Protein AF-A3TJL6-F1 (afdb_monomer_lite)

pLDDT: mean 77.54, std 21.03, range [30.16, 98.81]

Foldseek 3Di:
DDDDDDDDPPPPPPPLCPQLVVLCVLCVVVLVVLVLLVCVVVVHDCPDDDDVQCVVDVPLSNLQNVLLVLLSNLVSNLSRPLVCVVCVVSNVVSLVSNLVSLLSNLVSLLVSLPPTDDDPLADPLLSVLSVVLSVLLNVLSVQLVVCVVVVNPLSNLLSSQLSSLSSSLVSQLVVLQVVQCVPVNSHSVSNSVSSSVSSVVSVVVSVVVSVVLVDDDDDDPDDDDDDDDDDDDDDDDQDFWKKKWKWAAADDPVVCVVLPNFDWDQDPVRIIITIDTDSDVSSVVSNVVSCVSVVTHTPDMDTDDPPPPPPPPPDDDDDPDDDDD

Sequence (325 aa):
MSTASVRRPEGRARSGWRAPLALVALALIPLLAGTARLVELAGGPGLIPSDTRFTASPWAVAMHIVSAAVYAVLGSMQFAVGFRLRHPGWHRRSGRVLVVAGLGVALSALWLTLFFPPQPDSGLLLFVLRIGFGSAMIACLGLGVAAIRHGDVARHRAWMTRAYAIALAAGTQAFTEGIGSALLGDSPLALDASRGAAWVINLAVAEWVIRRASVPELRSEGRGATGSGERAGRGGVGAATTYEFRVEGHLDAHWSAVLGGLALRHDGDGTSTLTGELADQSQLHGVLAGLRDVGAPLISVRELAGSSRRVEHRQHPAPQRGVRE

Radius of gyration: 29.43 Å; chains: 1; bounding box: 58×52×125 Å

Structure (mmCIF, N/CA/C/O backbone):
data_AF-A3TJL6-F1
#
_entry.id   AF-A3TJL6-F1
#
loop_
_atom_site.group_PDB
_atom_site.id
_atom_site.type_symbol
_atom_site.label_atom_id
_atom_site.label_alt_id
_atom_site.label_comp_id
_atom_site.label_asym_id
_atom_site.label_entity_id
_atom_site.label_seq_id
_atom_site.pdbx_PDB_ins_code
_atom_site.Cartn_x
_atom_site.Cartn_y
_atom_site.Cartn_z
_atom_site.occupancy
_atom_site.B_iso_or_equiv
_atom_site.auth_seq_id
_atom_site.auth_comp_id
_atom_site.auth_asym_id
_atom_site.auth_atom_id
_atom_site.pdbx_PDB_model_num
ATOM 1 N N . MET A 1 1 ? -34.395 38.940 29.511 1.00 37.88 1 MET A N 1
ATOM 2 C CA . MET A 1 1 ? -34.428 37.734 28.655 1.00 37.88 1 MET A CA 1
ATOM 3 C C . MET A 1 1 ? -33.395 37.917 27.555 1.00 37.88 1 MET A C 1
ATOM 5 O O . MET A 1 1 ? -33.610 38.740 26.681 1.00 37.88 1 MET A O 1
ATOM 9 N N . SER A 1 2 ? -32.246 37.246 27.659 1.00 37.19 2 SER A N 1
ATOM 10 C CA . SER A 1 2 ? -31.164 37.316 26.669 1.00 37.19 2 SER A CA 1
ATOM 11 C C . SER A 1 2 ? -30.950 35.911 26.117 1.00 37.19 2 SER A C 1
ATOM 13 O O . SER A 1 2 ? -30.472 35.027 26.825 1.00 37.19 2 SER A O 1
ATOM 15 N N . THR A 1 3 ? -31.403 35.673 24.890 1.00 38.09 3 THR A N 1
ATOM 16 C CA . THR A 1 3 ? -31.193 34.415 24.171 1.00 38.09 3 THR A CA 1
ATOM 17 C C . THR A 1 3 ? -29.767 34.399 23.636 1.00 38.09 3 THR A C 1
ATOM 19 O O . THR A 1 3 ? -29.462 35.053 22.638 1.00 38.09 3 THR A O 1
ATOM 22 N N . ALA A 1 4 ? -28.879 33.668 24.308 1.00 34.31 4 ALA A N 1
ATOM 23 C CA . ALA A 1 4 ? -27.540 33.400 23.807 1.00 34.31 4 ALA A CA 1
ATOM 24 C C . ALA A 1 4 ? -27.644 32.561 22.521 1.00 34.31 4 ALA A C 1
ATOM 26 O O . ALA A 1 4 ? -28.030 31.393 22.558 1.00 34.31 4 ALA A O 1
ATOM 27 N N . SER A 1 5 ? -27.327 33.159 21.368 1.00 35.34 5 SER A N 1
ATOM 28 C CA . SER A 1 5 ? -27.247 32.424 20.106 1.00 35.34 5 SER A CA 1
ATOM 29 C C . SER A 1 5 ? -25.998 31.540 20.135 1.00 35.34 5 SER A C 1
ATOM 31 O O . SER A 1 5 ? -24.871 32.034 20.032 1.00 35.34 5 SER A O 1
ATOM 33 N N . VAL A 1 6 ? -26.184 30.231 20.276 1.00 39.59 6 VAL A N 1
ATOM 34 C CA . VAL A 1 6 ? -25.104 29.255 20.120 1.00 39.59 6 VAL A CA 1
ATOM 35 C C . VAL A 1 6 ? -24.721 29.218 18.640 1.00 39.59 6 VAL A C 1
ATOM 37 O O . VAL A 1 6 ? -25.446 28.672 17.808 1.00 39.59 6 VAL A O 1
ATOM 40 N N . ARG A 1 7 ? -23.587 29.833 18.283 1.00 38.56 7 ARG A N 1
ATOM 41 C CA . ARG A 1 7 ? -23.001 29.680 16.945 1.00 38.56 7 ARG A CA 1
ATOM 42 C C . ARG A 1 7 ? -22.553 28.229 16.787 1.00 38.56 7 ARG A C 1
ATOM 44 O O . ARG A 1 7 ? -21.651 27.780 17.490 1.00 38.56 7 ARG A O 1
ATOM 51 N N . ARG A 1 8 ? -23.169 27.498 15.854 1.00 37.47 8 ARG A N 1
ATOM 52 C CA . ARG A 1 8 ? -22.690 26.175 15.437 1.00 37.47 8 ARG A CA 1
ATOM 53 C C . ARG A 1 8 ? -21.305 26.334 14.792 1.00 37.47 8 ARG A C 1
ATOM 55 O O . ARG A 1 8 ? -21.170 27.156 13.887 1.00 37.47 8 ARG A O 1
ATOM 62 N N . PRO A 1 9 ? -20.276 25.576 15.209 1.00 36.91 9 PRO A N 1
ATOM 63 C CA . PRO A 1 9 ? -18.980 25.616 14.550 1.00 36.91 9 PRO A CA 1
ATOM 64 C C . PRO A 1 9 ? -19.079 24.890 13.202 1.00 36.91 9 PRO A C 1
ATOM 66 O O . PRO A 1 9 ? -18.911 23.672 13.103 1.00 36.91 9 PRO A O 1
ATOM 69 N N . GLU A 1 10 ? -19.350 25.648 12.143 1.00 38.12 10 GLU A N 1
ATOM 70 C CA . GLU A 1 10 ? -19.210 25.214 10.753 1.00 38.12 10 GLU A CA 1
ATOM 71 C C . GLU A 1 10 ? -17.723 24.998 10.430 1.00 38.12 10 GLU A C 1
ATOM 73 O O . GLU A 1 10 ? -17.036 25.868 9.906 1.00 38.12 10 GLU A O 1
ATOM 78 N N . GLY A 1 11 ? -17.169 23.842 10.806 1.00 38.44 11 GLY A N 1
ATOM 79 C CA . GLY A 1 11 ? -15.743 23.600 10.559 1.00 38.44 11 GLY A CA 1
ATOM 80 C C . GLY A 1 11 ? -15.203 22.190 10.783 1.00 38.44 11 GLY A C 1
ATOM 81 O O . GLY A 1 11 ? -13.991 22.007 10.710 1.00 38.44 11 GLY A O 1
ATOM 82 N N . ARG A 1 12 ? -16.039 21.175 11.055 1.00 44.31 12 ARG A N 1
ATOM 83 C CA . ARG A 1 12 ? -15.549 19.877 11.580 1.00 44.31 12 ARG A CA 1
ATOM 84 C C . ARG A 1 12 ? -15.700 18.652 10.668 1.00 44.31 12 ARG A C 1
ATOM 86 O O . ARG A 1 12 ? -15.196 17.589 11.007 1.00 44.31 12 ARG A O 1
ATOM 93 N N . ALA A 1 13 ? -16.299 18.782 9.482 1.00 44.34 13 ALA A N 1
ATOM 94 C CA . ALA A 1 13 ? -16.514 17.644 8.571 1.00 44.34 13 ALA A CA 1
ATOM 95 C C . ALA A 1 13 ? -15.313 17.305 7.652 1.00 44.34 13 ALA A C 1
ATOM 97 O O . ALA A 1 13 ? -15.289 16.247 7.026 1.00 44.34 13 ALA A O 1
ATOM 98 N N . ARG A 1 14 ? -14.298 18.179 7.558 1.00 45.75 14 ARG A N 1
ATOM 99 C CA . ARG A 1 14 ? -13.210 18.081 6.557 1.00 45.75 14 ARG A CA 1
ATOM 100 C C . ARG A 1 14 ? -11.989 17.245 6.979 1.00 45.75 14 ARG A C 1
ATOM 102 O O . ARG A 1 14 ? -11.074 17.087 6.175 1.00 45.75 14 ARG A O 1
ATOM 109 N N . SER A 1 15 ? -11.921 16.716 8.205 1.00 55.94 15 SER A N 1
ATOM 110 C CA . SER A 1 15 ? -10.725 15.990 8.679 1.00 55.94 15 SER A CA 1
ATOM 111 C C . SER A 1 15 ? -10.665 14.524 8.226 1.00 55.94 15 SER A C 1
ATOM 113 O O . SER A 1 15 ? -9.574 14.012 7.993 1.00 55.94 15 SER A O 1
ATOM 115 N N . GLY A 1 16 ? -11.811 13.860 8.030 1.00 68.00 16 GLY A N 1
ATOM 116 C CA . GLY A 1 16 ? -11.866 12.421 7.726 1.00 68.00 16 GLY A CA 1
ATOM 117 C C . GLY A 1 16 ? -11.493 12.023 6.291 1.00 68.00 16 GLY A C 1
ATOM 118 O O . GLY A 1 16 ? -11.161 10.864 6.057 1.00 68.00 16 GLY A O 1
ATOM 119 N N . TRP A 1 17 ? -11.526 12.965 5.342 1.00 82.31 17 TRP A N 1
ATOM 120 C CA . TRP A 1 17 ? -11.299 12.704 3.909 1.00 82.31 17 TRP A CA 1
ATOM 121 C C . TRP A 1 17 ? -9.882 13.014 3.425 1.00 82.31 17 TRP A C 1
ATOM 123 O O . TRP A 1 17 ? -9.510 12.606 2.328 1.00 82.31 17 TRP A O 1
ATOM 133 N N . ARG A 1 18 ? -9.064 13.689 4.241 1.00 87.62 18 ARG A N 1
ATOM 134 C CA . ARG A 1 18 ? -7.708 14.100 3.842 1.00 87.62 18 ARG A CA 1
ATOM 135 C C . ARG A 1 18 ? -6.820 12.911 3.488 1.00 87.62 18 ARG A C 1
ATOM 137 O O . ARG A 1 18 ? -6.150 12.950 2.466 1.00 87.62 18 ARG A O 1
ATOM 144 N N . ALA A 1 19 ? -6.841 11.860 4.309 1.00 88.25 19 ALA A N 1
ATOM 145 C CA . ALA A 1 19 ? -6.035 10.668 4.064 1.00 88.25 19 ALA A CA 1
ATOM 146 C C . ALA A 1 19 ? -6.456 9.936 2.773 1.00 88.25 19 ALA A C 1
ATOM 148 O O . ALA A 1 19 ? -5.595 9.769 1.915 1.00 88.25 19 ALA A O 1
ATOM 149 N N . PRO A 1 20 ? -7.739 9.575 2.556 1.00 91.56 20 PRO A N 1
ATOM 150 C CA . PRO A 1 20 ? -8.163 8.982 1.290 1.00 91.56 20 PRO A CA 1
ATOM 151 C C . PRO A 1 20 ? -7.788 9.822 0.066 1.00 91.56 20 PRO A C 1
ATOM 153 O O . PRO A 1 20 ? -7.236 9.289 -0.890 1.00 91.56 20 PRO A O 1
ATOM 156 N N . LEU A 1 21 ? -8.027 11.138 0.114 1.00 93.00 21 LEU A N 1
ATOM 157 C CA . LEU A 1 21 ? -7.709 12.040 -0.995 1.00 93.00 21 LEU A CA 1
ATOM 158 C C . LEU A 1 21 ? -6.205 12.090 -1.285 1.00 93.00 21 LEU A C 1
ATOM 160 O O . LEU A 1 21 ? -5.815 12.001 -2.443 1.00 93.00 21 LEU A O 1
ATOM 164 N N . ALA A 1 22 ? -5.362 12.176 -0.254 1.00 93.44 22 ALA A N 1
ATOM 165 C CA . ALA A 1 22 ? -3.910 12.161 -0.421 1.00 93.44 22 ALA A CA 1
ATOM 166 C C . ALA A 1 22 ? -3.408 10.828 -1.000 1.00 93.44 22 ALA A C 1
ATOM 168 O O . ALA A 1 22 ? -2.537 10.820 -1.863 1.00 93.44 22 ALA A O 1
ATOM 169 N N . LEU A 1 23 ? -3.980 9.702 -0.563 1.00 95.06 23 LEU A N 1
ATOM 170 C CA . LEU A 1 23 ? -3.630 8.371 -1.064 1.00 95.06 23 LEU A CA 1
ATOM 171 C C . LEU A 1 23 ? -4.054 8.176 -2.528 1.00 95.06 23 LEU A C 1
ATOM 173 O O . LEU A 1 23 ? -3.300 7.601 -3.308 1.00 95.06 23 LEU A O 1
ATOM 177 N N . VAL A 1 24 ? -5.232 8.675 -2.915 1.00 94.69 24 VAL A N 1
ATOM 178 C CA . VAL A 1 24 ? -5.686 8.665 -4.315 1.00 94.69 24 VAL A CA 1
ATOM 179 C C . VAL A 1 24 ? -4.828 9.594 -5.171 1.00 94.69 24 VAL A C 1
ATOM 181 O O . VAL A 1 24 ? -4.437 9.209 -6.267 1.00 94.69 24 VAL A O 1
ATOM 184 N N . ALA A 1 25 ? -4.477 10.779 -4.665 1.00 95.44 25 ALA A N 1
ATOM 185 C CA . ALA A 1 25 ? -3.578 11.700 -5.357 1.00 95.44 25 ALA A CA 1
ATOM 186 C C . ALA A 1 25 ? -2.191 11.077 -5.588 1.00 95.44 25 ALA A C 1
ATOM 188 O O . ALA A 1 25 ? -1.667 11.157 -6.694 1.00 95.44 25 ALA A O 1
ATOM 189 N N . LEU A 1 26 ? -1.635 10.386 -4.585 1.00 94.94 26 LEU A N 1
ATOM 190 C CA . LEU A 1 26 ? -0.374 9.648 -4.713 1.00 94.94 26 LEU A CA 1
ATOM 191 C C . LEU A 1 26 ? -0.457 8.541 -5.778 1.00 94.94 26 LEU A C 1
ATOM 193 O O . LEU A 1 26 ? 0.514 8.287 -6.483 1.00 94.94 26 LEU A O 1
ATOM 197 N N . ALA A 1 27 ? -1.618 7.899 -5.923 1.00 94.94 27 ALA A N 1
ATOM 198 C CA . ALA A 1 27 ? -1.853 6.864 -6.927 1.00 94.94 27 ALA A CA 1
ATOM 199 C C . ALA A 1 27 ? -2.220 7.415 -8.317 1.00 94.94 27 ALA A C 1
ATOM 201 O O . ALA A 1 27 ? -2.338 6.636 -9.258 1.00 94.94 27 ALA A O 1
ATOM 202 N N . LEU A 1 28 ? -2.405 8.728 -8.488 1.00 95.50 28 LEU A N 1
ATOM 203 C CA . LEU A 1 28 ? -2.963 9.284 -9.722 1.00 95.50 28 LEU A CA 1
ATOM 204 C C . LEU A 1 28 ? -2.087 8.993 -10.948 1.00 95.50 28 LEU A C 1
ATOM 206 O O . LEU A 1 28 ? -2.595 8.520 -11.959 1.00 95.50 28 LEU A O 1
ATOM 210 N N . ILE A 1 29 ? -0.775 9.221 -10.845 1.00 93.56 29 ILE A N 1
ATOM 211 C CA . ILE A 1 29 ? 0.175 8.985 -11.943 1.00 93.56 29 ILE A CA 1
ATOM 212 C C . ILE A 1 29 ? 0.138 7.518 -12.416 1.00 93.56 29 ILE A C 1
ATOM 214 O O . ILE A 1 29 ? -0.133 7.295 -13.599 1.00 93.56 29 ILE A O 1
ATOM 218 N N . PRO A 1 30 ? 0.340 6.501 -11.550 1.00 94.50 30 PRO A N 1
ATOM 219 C CA . PRO A 1 30 ? 0.281 5.109 -11.995 1.00 94.50 30 PRO A CA 1
ATOM 220 C C . PRO A 1 30 ? -1.120 4.669 -12.440 1.00 94.50 30 PRO A C 1
ATOM 222 O O . PRO A 1 30 ? -1.222 3.824 -13.326 1.00 94.50 30 PRO A O 1
ATOM 225 N N . LEU A 1 31 ? -2.202 5.240 -11.893 1.00 95.06 31 LEU A N 1
ATOM 226 C CA . LEU A 1 31 ? -3.564 4.961 -12.366 1.00 95.06 31 LEU A CA 1
ATOM 227 C C . LEU A 1 31 ? -3.774 5.448 -13.803 1.00 95.06 31 LEU A C 1
ATOM 229 O O . LEU A 1 31 ? -4.326 4.715 -14.625 1.00 95.06 31 LEU A O 1
ATOM 233 N N . LEU A 1 32 ? -3.312 6.659 -14.122 1.00 94.38 32 LEU A N 1
ATOM 234 C CA . LEU A 1 32 ? -3.391 7.212 -15.474 1.00 94.38 32 LEU A CA 1
ATOM 235 C C . LEU A 1 32 ? -2.519 6.412 -16.448 1.00 94.38 32 LEU A C 1
ATOM 237 O O . LEU A 1 32 ? -3.004 6.004 -17.502 1.00 94.38 32 LEU A O 1
ATOM 241 N N . ALA A 1 33 ? -1.274 6.110 -16.066 1.00 91.00 33 ALA A N 1
ATOM 242 C CA . ALA A 1 33 ? -0.364 5.303 -16.879 1.00 91.00 33 ALA A CA 1
ATOM 243 C C . ALA A 1 33 ? -0.911 3.886 -17.134 1.00 91.00 33 ALA A C 1
ATOM 245 O O . ALA A 1 33 ? -0.881 3.395 -18.262 1.00 91.00 33 ALA A O 1
ATOM 246 N N . GLY A 1 34 ? -1.466 3.239 -16.104 1.00 91.44 34 GLY A N 1
ATOM 247 C CA . GLY A 1 34 ? -2.116 1.936 -16.231 1.00 91.44 34 GLY A CA 1
ATOM 248 C C . GLY A 1 34 ? -3.355 1.987 -17.127 1.00 91.44 34 GLY A C 1
ATOM 249 O O . GLY A 1 34 ? -3.534 1.119 -17.976 1.00 91.44 34 GLY A O 1
ATOM 250 N N . THR A 1 35 ? -4.182 3.026 -16.999 1.00 91.88 35 THR A N 1
ATOM 251 C CA . THR A 1 35 ? -5.370 3.208 -17.850 1.00 91.88 35 THR A CA 1
ATOM 252 C C . THR A 1 35 ? -4.984 3.368 -19.318 1.00 91.88 35 THR A C 1
ATOM 254 O O . THR A 1 35 ? -5.541 2.681 -20.170 1.00 91.88 35 THR A O 1
ATOM 257 N N . ALA A 1 36 ? -3.991 4.209 -19.618 1.00 91.00 36 ALA A N 1
ATOM 258 C CA . ALA A 1 36 ? -3.471 4.363 -20.975 1.00 91.00 36 ALA A CA 1
ATOM 259 C C . ALA A 1 36 ? -2.945 3.030 -21.537 1.00 91.00 36 ALA A C 1
ATOM 261 O O . ALA A 1 36 ? -3.264 2.670 -22.668 1.00 91.00 36 ALA A O 1
ATOM 262 N N . ARG A 1 37 ? -2.240 2.233 -20.719 1.00 89.00 37 ARG A N 1
ATOM 263 C CA . ARG A 1 37 ? -1.770 0.904 -21.136 1.00 89.00 37 ARG A CA 1
ATOM 264 C C . ARG A 1 37 ? -2.914 -0.079 -21.406 1.00 89.00 37 ARG A C 1
ATOM 266 O O . ARG A 1 37 ? -2.817 -0.871 -22.336 1.00 89.00 37 ARG A O 1
ATOM 273 N N . LEU A 1 38 ? -4.002 -0.042 -20.635 1.00 89.75 38 LEU A N 1
ATOM 274 C CA . LEU A 1 38 ? -5.186 -0.870 -20.905 1.00 89.75 38 LEU A CA 1
ATOM 275 C C . LEU A 1 38 ? -5.865 -0.492 -22.228 1.00 89.75 38 LEU A C 1
ATOM 277 O O . LEU A 1 38 ? -6.297 -1.384 -22.953 1.00 89.75 38 LEU A O 1
ATOM 281 N N . VAL A 1 39 ? -5.935 0.803 -22.554 1.00 89.06 39 VAL A N 1
ATOM 282 C CA . VAL A 1 39 ? -6.484 1.287 -23.833 1.00 89.06 39 VAL A CA 1
ATOM 283 C C . VAL A 1 39 ? -5.662 0.763 -25.011 1.00 89.06 39 VAL A C 1
ATOM 285 O O . VAL A 1 39 ? -6.235 0.273 -25.981 1.00 89.06 39 VAL A O 1
ATOM 288 N N . GLU A 1 40 ? -4.334 0.791 -24.912 1.00 87.38 40 GLU A N 1
ATOM 289 C CA . GLU A 1 40 ? -3.445 0.223 -25.933 1.00 87.38 40 GLU A CA 1
ATOM 290 C C . GLU A 1 40 ? -3.633 -1.286 -26.105 1.00 87.38 40 GLU A C 1
ATOM 292 O O . GLU A 1 40 ? -3.763 -1.769 -27.227 1.00 87.38 40 GLU A O 1
ATOM 297 N N . LEU A 1 41 ? -3.700 -2.039 -25.000 1.00 84.81 41 LEU A N 1
ATOM 298 C CA . LEU A 1 41 ? -3.931 -3.488 -25.043 1.00 84.81 41 LEU A CA 1
ATOM 299 C C . LEU A 1 41 ? -5.303 -3.850 -25.635 1.00 84.81 41 LEU A C 1
ATOM 301 O O . LEU A 1 41 ? -5.468 -4.951 -26.154 1.00 84.81 41 LEU A O 1
ATOM 305 N N . ALA A 1 42 ? -6.270 -2.930 -25.586 1.00 86.25 42 ALA A N 1
ATOM 306 C CA . ALA A 1 42 ? -7.582 -3.070 -26.212 1.00 86.25 42 ALA A CA 1
ATOM 307 C C . ALA A 1 42 ? -7.607 -2.666 -27.704 1.00 86.25 42 ALA A C 1
ATOM 309 O O . ALA A 1 42 ? -8.678 -2.657 -28.308 1.00 86.25 42 ALA A O 1
ATOM 310 N N . GLY A 1 43 ? -6.456 -2.333 -28.305 1.00 83.56 43 GLY A N 1
ATOM 311 C CA . GLY A 1 43 ? -6.346 -1.914 -29.709 1.00 83.56 43 GLY A CA 1
ATOM 312 C C . GLY A 1 43 ? -6.506 -0.407 -29.939 1.00 83.56 43 GLY A C 1
ATOM 313 O O . GLY A 1 43 ? -6.710 0.021 -31.073 1.00 83.56 43 GLY A O 1
ATOM 314 N N . GLY A 1 44 ? -6.443 0.400 -28.877 1.00 82.56 44 GLY A N 1
ATOM 315 C CA . GLY A 1 44 ? -6.425 1.859 -28.958 1.00 82.56 44 GLY A CA 1
ATOM 316 C C . GLY A 1 44 ? -5.085 2.435 -29.448 1.00 82.56 44 GLY A C 1
ATOM 317 O O . GLY A 1 44 ? -4.145 1.691 -29.734 1.00 82.56 44 GLY A O 1
ATOM 318 N N . PRO A 1 45 ? -4.972 3.773 -29.550 1.00 80.00 45 PRO A N 1
ATOM 319 C CA . PRO A 1 45 ? -3.748 4.430 -30.009 1.00 80.00 45 PRO A CA 1
ATOM 320 C C . PRO A 1 45 ? -2.576 4.183 -29.047 1.00 80.00 45 PRO A C 1
ATOM 322 O O . PRO A 1 45 ? -2.782 4.093 -27.840 1.00 80.00 45 PRO A O 1
ATOM 325 N N . GLY A 1 46 ? -1.346 4.128 -29.573 1.00 77.75 46 GLY A N 1
ATOM 326 C CA . GLY A 1 46 ? -0.114 4.068 -28.775 1.00 77.75 46 GLY A CA 1
ATOM 327 C C . GLY A 1 46 ? 0.141 5.389 -28.048 1.00 77.75 46 GLY A C 1
ATOM 328 O O . GLY A 1 46 ? 0.771 6.285 -28.603 1.00 77.75 46 GLY A O 1
ATOM 329 N N . LEU A 1 47 ? -0.386 5.520 -26.831 1.00 73.56 47 LEU A N 1
ATOM 330 C CA . LEU A 1 47 ? -0.275 6.711 -25.982 1.00 73.56 47 LEU A CA 1
ATOM 331 C C . LEU A 1 47 ? 1.060 6.759 -25.217 1.00 73.56 47 LEU A C 1
ATOM 333 O O . LEU A 1 47 ? 1.480 7.822 -24.765 1.00 73.56 47 LEU A O 1
ATOM 337 N N . ILE A 1 48 ? 1.717 5.611 -25.057 1.00 70.69 48 ILE A N 1
ATOM 338 C CA . ILE A 1 48 ? 2.971 5.389 -24.340 1.00 70.69 48 ILE A CA 1
ATOM 339 C C . ILE A 1 48 ? 3.900 4.580 -25.262 1.00 70.69 48 ILE A C 1
ATOM 341 O O . ILE A 1 48 ? 3.413 3.719 -26.001 1.00 70.69 48 ILE A O 1
ATOM 345 N N . PRO A 1 49 ? 5.235 4.788 -25.220 1.00 68.38 49 PRO A N 1
ATOM 346 C CA . PRO A 1 49 ? 6.175 3.979 -25.989 1.00 68.38 49 PRO A CA 1
ATOM 347 C C . PRO A 1 49 ? 5.872 2.476 -25.893 1.00 68.38 49 PRO A C 1
ATOM 349 O O . PRO A 1 49 ? 5.652 1.917 -24.804 1.00 68.38 49 PRO A O 1
ATOM 352 N N . SER A 1 50 ? 5.796 1.842 -27.063 1.00 58.03 50 SER A N 1
ATOM 353 C CA . SER A 1 50 ? 5.494 0.423 -27.208 1.00 58.03 50 SER A CA 1
ATOM 354 C C . SER A 1 50 ? 6.676 -0.399 -26.716 1.00 58.03 50 SER A C 1
ATOM 356 O O . SER A 1 50 ? 7.784 -0.275 -27.233 1.00 58.03 50 SER A O 1
ATOM 358 N N . ASP A 1 51 ? 6.424 -1.257 -25.735 1.00 63.94 51 ASP A N 1
ATOM 359 C CA . ASP A 1 51 ? 7.411 -2.181 -25.198 1.00 63.94 51 ASP A CA 1
ATOM 360 C C . ASP A 1 51 ? 6.900 -3.602 -25.437 1.00 63.94 51 ASP A C 1
ATOM 362 O O . ASP A 1 51 ? 5.796 -3.964 -25.016 1.00 63.94 51 ASP A O 1
ATOM 366 N N . THR A 1 52 ? 7.692 -4.390 -26.162 1.00 59.06 52 THR A N 1
ATOM 367 C CA . THR A 1 52 ? 7.342 -5.747 -26.614 1.00 59.06 52 THR A CA 1
ATOM 368 C C . THR A 1 52 ? 7.006 -6.693 -25.460 1.00 59.06 52 THR A C 1
ATOM 370 O O . THR A 1 52 ? 6.283 -7.671 -25.651 1.00 59.06 52 THR A O 1
ATOM 373 N N . ARG A 1 53 ? 7.429 -6.373 -24.227 1.00 61.47 53 ARG A N 1
ATOM 374 C CA . ARG A 1 53 ? 7.033 -7.123 -23.028 1.00 61.47 53 ARG A CA 1
ATOM 375 C C . ARG A 1 53 ? 5.522 -7.125 -22.797 1.00 61.47 53 ARG A C 1
ATOM 377 O O . ARG A 1 53 ? 4.998 -8.083 -22.246 1.00 61.47 53 ARG A O 1
ATOM 384 N N . PHE A 1 54 ? 4.809 -6.066 -23.181 1.00 60.50 54 PHE A N 1
ATOM 385 C CA . PHE A 1 54 ? 3.390 -5.917 -22.850 1.00 60.50 54 PHE A CA 1
ATOM 386 C C . PHE A 1 54 ? 2.472 -6.645 -23.833 1.00 60.50 54 PHE A C 1
ATOM 388 O O . PHE A 1 54 ? 1.358 -7.016 -23.468 1.00 60.50 54 PHE A O 1
ATOM 395 N N . THR A 1 55 ? 2.944 -6.900 -25.051 1.00 61.81 55 THR A N 1
ATOM 396 C CA . THR A 1 55 ? 2.191 -7.620 -26.084 1.00 61.81 55 THR A CA 1
ATOM 397 C C . THR A 1 55 ? 2.347 -9.139 -25.980 1.00 61.81 55 THR A C 1
ATOM 399 O O . THR A 1 55 ? 1.471 -9.863 -26.444 1.00 61.81 55 THR A O 1
ATOM 402 N N . ALA A 1 56 ? 3.405 -9.636 -25.323 1.00 63.97 56 ALA A N 1
ATOM 403 C CA . ALA A 1 56 ? 3.667 -11.071 -25.159 1.00 63.97 56 ALA A CA 1
ATOM 404 C C . ALA A 1 56 ? 2.673 -11.785 -24.220 1.00 63.97 56 ALA A C 1
ATOM 406 O O . ALA A 1 56 ? 2.343 -12.949 -24.430 1.00 63.97 56 ALA A O 1
ATOM 407 N N . SER A 1 57 ? 2.177 -11.102 -23.183 1.00 68.19 57 SER A N 1
ATOM 408 C CA . SER A 1 57 ? 1.098 -11.612 -22.326 1.00 68.19 57 SER A CA 1
ATOM 409 C C . SER A 1 57 ? 0.315 -10.446 -21.697 1.00 68.19 57 SER A C 1
ATOM 411 O O . SER A 1 57 ? 0.598 -10.016 -20.572 1.00 68.19 57 SER A O 1
ATOM 413 N N . PRO A 1 58 ? -0.695 -9.926 -22.425 1.00 80.00 58 PRO A N 1
ATOM 414 C CA . PRO A 1 58 ? -1.538 -8.809 -21.988 1.00 80.00 58 PRO A CA 1
ATOM 415 C C . PRO A 1 58 ? -2.236 -9.065 -20.650 1.00 80.00 58 PRO A C 1
ATOM 417 O O . PRO A 1 58 ? -2.490 -8.139 -19.881 1.00 80.00 58 PRO A O 1
ATOM 420 N N . TRP A 1 59 ? -2.528 -10.332 -20.349 1.00 83.38 59 TRP A N 1
ATOM 421 C CA . TRP A 1 59 ? -3.325 -10.729 -19.193 1.00 83.38 59 TRP A CA 1
ATOM 422 C C . TRP A 1 59 ? -2.631 -10.464 -17.858 1.00 83.38 59 TRP A C 1
ATOM 424 O O . TRP A 1 59 ? -3.283 -9.984 -16.933 1.00 83.38 59 TRP A O 1
ATOM 434 N N . ALA A 1 60 ? -1.320 -10.712 -17.749 1.00 86.81 60 ALA A N 1
ATOM 435 C CA . ALA A 1 60 ? -0.583 -10.453 -16.508 1.00 86.81 60 ALA A CA 1
ATOM 436 C C . ALA A 1 60 ? -0.577 -8.952 -16.171 1.00 86.81 60 ALA A C 1
ATOM 438 O O . ALA A 1 60 ? -0.817 -8.553 -15.030 1.00 86.81 60 ALA A O 1
ATOM 439 N N . VAL A 1 61 ? -0.375 -8.124 -17.195 1.00 89.12 61 VAL A N 1
ATOM 440 C CA . VAL A 1 61 ? -0.345 -6.661 -17.104 1.00 89.12 61 VAL A CA 1
ATOM 441 C C . VAL A 1 61 ? -1.735 -6.117 -16.786 1.00 89.12 61 VAL A C 1
ATOM 443 O O . VAL A 1 61 ? -1.891 -5.334 -15.851 1.00 89.12 61 VAL A O 1
ATOM 446 N N . ALA A 1 62 ? -2.762 -6.568 -17.509 1.00 91.94 62 ALA A N 1
ATOM 447 C CA . ALA A 1 62 ? -4.137 -6.140 -17.292 1.00 91.94 62 ALA A CA 1
ATOM 448 C C . ALA A 1 62 ? -4.638 -6.525 -15.893 1.00 91.94 62 ALA A C 1
ATOM 450 O O . ALA A 1 62 ? -5.196 -5.687 -15.183 1.00 91.94 62 ALA A O 1
ATOM 451 N N . MET A 1 63 ? -4.374 -7.763 -15.457 1.00 94.31 63 MET A N 1
ATOM 452 C CA . MET A 1 63 ? -4.721 -8.226 -14.113 1.00 94.31 63 MET A CA 1
ATOM 453 C C . MET A 1 63 ? -4.026 -7.388 -13.038 1.00 94.31 63 MET A C 1
ATOM 455 O O . MET A 1 63 ? -4.673 -7.020 -12.055 1.00 94.31 63 MET A O 1
ATOM 459 N N . HIS A 1 64 ? -2.749 -7.045 -13.236 1.00 95.38 64 HIS A N 1
ATOM 460 C CA . HIS A 1 64 ? -2.017 -6.172 -12.325 1.00 95.38 64 HIS A CA 1
ATOM 461 C C . HIS A 1 64 ? -2.654 -4.785 -12.234 1.00 95.38 64 HIS A C 1
ATOM 463 O O . HIS A 1 64 ? -2.980 -4.338 -11.136 1.00 95.38 64 HIS A O 1
ATOM 469 N N . ILE A 1 65 ? -2.891 -4.130 -13.376 1.00 95.25 65 ILE A N 1
ATOM 470 C CA . ILE A 1 65 ? -3.438 -2.769 -13.433 1.00 95.25 65 ILE A CA 1
ATOM 471 C C . ILE A 1 65 ? -4.832 -2.711 -12.802 1.00 95.25 65 ILE A C 1
ATOM 473 O O . ILE A 1 65 ? -5.077 -1.869 -11.940 1.00 95.25 65 ILE A O 1
ATOM 477 N N . VAL A 1 66 ? -5.739 -3.613 -13.188 1.00 97.00 66 VAL A N 1
ATOM 478 C CA . VAL A 1 66 ? -7.116 -3.625 -12.669 1.00 97.00 66 VAL A CA 1
ATOM 479 C C . VAL A 1 66 ? -7.122 -3.898 -11.165 1.00 97.00 66 VAL A C 1
ATOM 481 O O . VAL A 1 66 ? -7.777 -3.178 -10.407 1.00 97.00 66 VAL A O 1
ATOM 484 N N . SER A 1 67 ? -6.351 -4.889 -10.710 1.00 98.12 67 SER A N 1
ATOM 485 C CA . SER A 1 67 ? -6.252 -5.210 -9.283 1.00 98.12 67 SER A CA 1
ATOM 486 C C . SER A 1 67 ? -5.651 -4.050 -8.487 1.00 98.12 67 SER A C 1
ATOM 488 O O . SER A 1 67 ? -6.166 -3.715 -7.421 1.00 98.12 67 SER A O 1
ATOM 490 N N . ALA A 1 68 ? -4.607 -3.399 -9.011 1.00 97.75 68 ALA A N 1
ATOM 491 C CA . ALA A 1 68 ? -3.946 -2.263 -8.371 1.00 97.75 68 ALA A CA 1
ATOM 492 C C . ALA A 1 68 ? -4.868 -1.048 -8.288 1.00 97.75 68 ALA A C 1
ATOM 494 O O . ALA A 1 68 ? -4.934 -0.407 -7.239 1.00 97.75 68 ALA A O 1
ATOM 495 N N . ALA A 1 69 ? -5.635 -0.775 -9.346 1.00 97.56 69 ALA A N 1
ATOM 496 C CA . ALA A 1 69 ? -6.588 0.322 -9.368 1.00 97.56 69 ALA A CA 1
ATOM 497 C C . ALA A 1 69 ? -7.701 0.134 -8.333 1.00 97.56 69 ALA A C 1
ATOM 499 O O . ALA A 1 69 ? -7.955 1.027 -7.519 1.00 97.56 69 ALA A O 1
ATOM 500 N N . VAL A 1 70 ? -8.311 -1.056 -8.301 1.00 97.88 70 VAL A N 1
ATOM 501 C CA . VAL A 1 70 ? -9.315 -1.404 -7.289 1.00 97.88 70 VAL A CA 1
ATOM 502 C C . VAL A 1 70 ? -8.714 -1.303 -5.890 1.00 97.88 70 VAL A C 1
ATOM 504 O O . VAL A 1 70 ? -9.314 -0.686 -5.009 1.00 97.88 70 VAL A O 1
ATOM 507 N N . TYR A 1 71 ? -7.524 -1.870 -5.680 1.00 98.25 71 TYR A N 1
ATOM 508 C CA . TYR A 1 71 ? -6.881 -1.895 -4.373 1.00 98.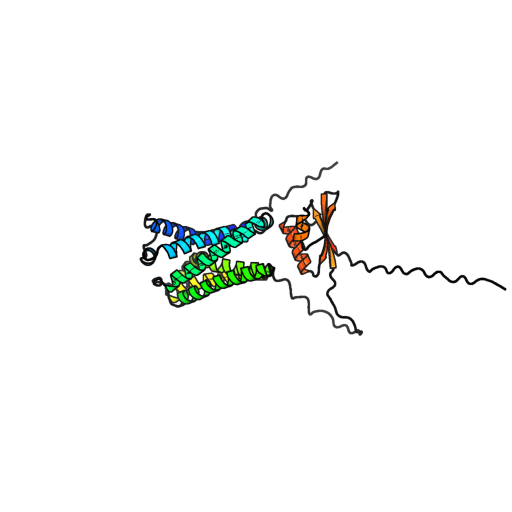25 71 TYR A CA 1
ATOM 509 C C . TYR A 1 71 ? -6.542 -0.490 -3.860 1.00 98.25 71 TYR A C 1
ATOM 511 O O . TYR A 1 71 ? -6.878 -0.169 -2.722 1.00 98.25 71 TYR A O 1
ATOM 519 N N . ALA A 1 72 ? -5.956 0.370 -4.696 1.00 97.31 72 ALA A N 1
ATOM 520 C CA . ALA A 1 72 ? -5.606 1.742 -4.334 1.00 97.31 72 ALA A CA 1
ATOM 521 C C . ALA A 1 72 ? -6.851 2.603 -4.060 1.00 97.31 72 ALA A C 1
ATOM 523 O O . ALA A 1 72 ? -6.952 3.256 -3.021 1.00 97.31 72 ALA A O 1
ATOM 524 N N . VAL A 1 73 ? -7.852 2.582 -4.944 1.00 95.81 73 VAL A N 1
ATOM 525 C CA . VAL A 1 73 ? -9.022 3.461 -4.793 1.00 95.81 73 VAL A CA 1
ATOM 526 C C . VAL A 1 73 ? -9.905 3.000 -3.634 1.00 95.81 73 VAL A C 1
ATOM 528 O O . VAL A 1 73 ? -10.189 3.784 -2.725 1.00 95.81 73 VAL A O 1
ATOM 531 N N . LEU A 1 74 ? -10.290 1.720 -3.597 1.00 95.38 74 LEU A N 1
ATOM 532 C CA . LEU A 1 74 ? -11.160 1.189 -2.542 1.00 95.38 74 LEU A CA 1
ATOM 533 C C . LEU A 1 74 ? -10.438 1.105 -1.185 1.00 95.38 74 LEU A C 1
ATOM 535 O O . LEU A 1 74 ? -11.067 1.234 -0.128 1.00 95.38 74 LEU A O 1
ATOM 539 N N . GLY A 1 75 ? -9.118 0.905 -1.205 1.00 94.69 75 GLY A N 1
ATOM 540 C CA . GLY A 1 75 ? -8.280 0.806 -0.015 1.00 94.69 75 GLY A CA 1
ATOM 541 C C . GLY A 1 75 ? -8.088 2.149 0.676 1.00 94.69 75 GLY A C 1
ATOM 542 O O . GLY A 1 75 ? -8.158 2.210 1.903 1.00 94.69 75 GLY A O 1
ATOM 543 N N . SER A 1 76 ? -7.970 3.243 -0.081 1.00 94.38 76 SER A N 1
ATOM 544 C CA . SER A 1 76 ? -7.853 4.595 0.482 1.00 94.38 76 SER A CA 1
ATOM 545 C C . SER A 1 76 ? -9.024 4.946 1.416 1.00 94.38 76 SER A C 1
ATOM 547 O O . SER A 1 76 ? -8.836 5.518 2.492 1.00 94.38 76 SER A O 1
ATOM 549 N N . MET A 1 77 ? -10.229 4.491 1.071 1.00 91.94 77 MET A N 1
ATOM 550 C CA . MET A 1 77 ? -11.452 4.676 1.854 1.00 91.94 77 MET A CA 1
ATOM 551 C C . MET A 1 77 ? -11.458 3.886 3.172 1.00 91.94 77 MET A C 1
ATOM 553 O O . MET A 1 77 ? -12.189 4.244 4.096 1.00 91.94 77 MET A O 1
ATOM 557 N N . GLN A 1 78 ? -10.609 2.860 3.328 1.00 90.00 78 GLN A N 1
ATOM 558 C CA . GLN A 1 78 ? -10.449 2.155 4.609 1.00 90.00 78 GLN A CA 1
ATOM 559 C C . GLN A 1 78 ? -9.815 3.041 5.686 1.00 90.00 78 GLN A C 1
ATOM 561 O O . GLN A 1 78 ? -10.008 2.776 6.874 1.00 90.00 78 GLN A O 1
ATOM 566 N N . PHE A 1 79 ? -9.106 4.103 5.291 1.00 87.25 79 PHE A N 1
ATOM 567 C CA . PHE A 1 79 ? -8.469 5.063 6.196 1.00 87.25 79 PHE A CA 1
ATOM 568 C C . PHE A 1 79 ? -9.389 6.230 6.588 1.00 87.25 79 PHE A C 1
ATOM 570 O O . PHE A 1 79 ? -9.060 6.990 7.498 1.00 87.25 79 PHE A O 1
ATOM 577 N N . ALA A 1 80 ? -10.577 6.342 5.985 1.00 83.94 80 ALA A N 1
ATOM 578 C CA . ALA A 1 80 ? -11.592 7.318 6.371 1.00 83.94 80 ALA A CA 1
ATOM 579 C C . ALA A 1 80 ? -12.304 6.885 7.666 1.00 83.94 80 ALA A C 1
ATOM 581 O O . ALA A 1 80 ? -13.347 6.229 7.629 1.00 83.94 80 ALA A O 1
ATOM 582 N N . VAL A 1 81 ? -11.751 7.255 8.828 1.00 72.31 81 VAL A N 1
ATOM 583 C CA . VAL A 1 81 ? -12.258 6.842 10.156 1.00 72.31 81 VAL A CA 1
ATOM 584 C C . VAL A 1 81 ? -13.765 7.090 10.301 1.00 72.31 81 VAL A C 1
ATOM 586 O O . VAL A 1 81 ? -14.507 6.160 10.608 1.00 72.31 81 VAL A O 1
ATOM 589 N N . GLY A 1 82 ? -14.238 8.300 9.988 1.00 67.88 82 GLY A N 1
ATOM 590 C CA . GLY A 1 82 ? -15.659 8.649 10.103 1.00 67.88 82 GLY A CA 1
ATOM 591 C C . GLY A 1 82 ? -16.579 7.883 9.144 1.00 67.88 82 GLY A C 1
ATOM 592 O O . GLY A 1 82 ? -17.733 7.636 9.476 1.00 67.88 82 GLY A O 1
ATOM 593 N N . PHE A 1 83 ? -16.093 7.474 7.969 1.00 72.00 83 PHE A N 1
ATOM 594 C CA . PHE A 1 83 ? -16.877 6.667 7.026 1.00 72.00 83 PHE A CA 1
ATOM 595 C C . PHE A 1 83 ? -16.949 5.204 7.476 1.00 72.00 83 PHE A C 1
ATOM 597 O O . PHE A 1 83 ? -18.022 4.602 7.492 1.00 72.00 83 PHE A O 1
ATOM 604 N N . ARG A 1 84 ? -15.819 4.654 7.934 1.00 76.12 84 ARG A N 1
ATOM 605 C CA . ARG A 1 84 ? -15.723 3.284 8.449 1.00 76.12 84 ARG A CA 1
ATOM 606 C C . ARG A 1 84 ? -16.605 3.054 9.679 1.00 76.12 84 ARG A C 1
ATOM 608 O O . ARG A 1 84 ? -17.197 1.985 9.793 1.00 76.12 84 ARG A O 1
ATOM 615 N N . LEU A 1 85 ? -16.695 4.039 10.576 1.00 68.81 85 LEU A N 1
ATOM 616 C CA . LEU A 1 85 ? -17.552 3.965 11.765 1.00 68.81 85 LEU A CA 1
ATOM 617 C C . LEU A 1 85 ? -19.044 4.016 11.406 1.00 68.81 85 LEU A C 1
ATOM 619 O O . LEU A 1 85 ? -19.829 3.269 11.976 1.00 68.81 85 LEU A O 1
ATOM 623 N N . ARG A 1 86 ? -19.427 4.835 10.417 1.00 76.00 86 ARG A N 1
ATOM 624 C CA . ARG A 1 86 ? -20.822 4.951 9.957 1.00 76.00 86 ARG A CA 1
ATOM 625 C C . ARG A 1 86 ? -21.296 3.758 9.129 1.00 76.00 86 ARG A C 1
ATOM 627 O O . ARG A 1 86 ? -22.483 3.448 9.134 1.00 76.00 86 ARG A O 1
ATOM 634 N N . HIS A 1 87 ? -20.388 3.068 8.436 1.00 78.88 87 HIS A N 1
ATOM 635 C CA . HIS A 1 87 ? -20.736 1.934 7.574 1.00 78.88 87 HIS A CA 1
ATOM 636 C C . HIS A 1 87 ? -19.877 0.679 7.839 1.00 78.88 87 HIS A C 1
ATOM 638 O O . HIS A 1 87 ? -19.100 0.256 6.973 1.00 78.88 87 HIS A O 1
ATOM 644 N N . PRO A 1 88 ? -20.057 -0.012 8.985 1.00 79.81 88 PRO A N 1
ATOM 645 C CA . PRO A 1 88 ? -19.277 -1.209 9.323 1.00 79.81 88 PRO A CA 1
ATOM 646 C C . PRO A 1 88 ? -19.476 -2.371 8.338 1.00 79.81 88 PRO A C 1
ATOM 648 O O . PRO A 1 88 ? -18.548 -3.124 8.040 1.00 79.81 88 PRO A O 1
ATOM 651 N N . GLY A 1 89 ? -20.693 -2.527 7.804 1.00 85.44 89 GLY A N 1
ATOM 652 C CA . GLY A 1 89 ? -20.998 -3.544 6.794 1.00 85.44 89 GLY A CA 1
ATOM 653 C C . GLY A 1 89 ? -20.242 -3.313 5.485 1.00 85.44 89 GLY A C 1
ATOM 654 O O . GLY A 1 89 ? -19.713 -4.266 4.913 1.00 85.44 89 GLY A O 1
ATOM 655 N N . TRP A 1 90 ? -20.140 -2.051 5.055 1.00 90.88 90 TRP A N 1
ATOM 656 C CA . TRP A 1 90 ? -19.356 -1.667 3.884 1.00 90.88 90 TRP A CA 1
ATOM 657 C C . TRP A 1 90 ? -17.879 -1.985 4.110 1.00 90.88 90 TRP A C 1
ATOM 659 O O . TRP A 1 90 ? -17.321 -2.731 3.317 1.00 90.88 90 TRP A O 1
ATOM 669 N N . HIS A 1 91 ? -17.306 -1.561 5.246 1.00 90.00 91 HIS A N 1
ATOM 670 C CA . HIS A 1 91 ? -15.907 -1.826 5.610 1.00 90.00 91 HIS A CA 1
ATOM 671 C C . HIS A 1 91 ? -15.546 -3.315 5.526 1.00 90.00 91 HIS A C 1
ATOM 673 O O . HIS A 1 91 ? -14.526 -3.686 4.946 1.00 90.00 91 HIS A O 1
ATOM 679 N N . ARG A 1 92 ? -16.409 -4.193 6.054 1.00 91.19 92 ARG A N 1
ATOM 680 C CA . ARG A 1 92 ? -16.183 -5.646 6.016 1.00 91.19 92 ARG A CA 1
ATOM 681 C C . ARG A 1 92 ? -16.245 -6.217 4.600 1.00 91.19 92 ARG A C 1
ATOM 683 O O . ARG A 1 92 ? -15.404 -7.039 4.243 1.00 91.19 92 ARG A O 1
ATOM 690 N N . ARG A 1 93 ? -17.228 -5.806 3.789 1.00 94.81 93 ARG A N 1
ATOM 691 C CA . ARG A 1 93 ? -17.355 -6.275 2.396 1.00 94.81 93 ARG A CA 1
ATOM 692 C C . ARG A 1 93 ? -16.209 -5.750 1.535 1.00 94.81 93 ARG A C 1
ATOM 694 O O . ARG A 1 93 ? -15.553 -6.544 0.868 1.00 94.81 93 ARG A O 1
ATOM 701 N N . SER A 1 94 ? -15.916 -4.452 1.616 1.00 94.50 94 SER A N 1
ATOM 702 C CA . SER A 1 94 ? -14.791 -3.832 0.915 1.00 94.50 94 SER A CA 1
ATOM 703 C C . SER A 1 94 ? -13.462 -4.441 1.348 1.00 94.50 94 SER A C 1
ATOM 705 O O . SER A 1 94 ? -12.614 -4.691 0.506 1.00 94.50 94 SER A O 1
ATOM 707 N N . GLY A 1 95 ? -13.289 -4.758 2.636 1.00 94.38 95 GLY A N 1
ATOM 708 C CA . GLY A 1 95 ? -12.087 -5.417 3.148 1.00 94.38 95 GLY A CA 1
ATOM 709 C C . GLY A 1 95 ? -11.836 -6.782 2.503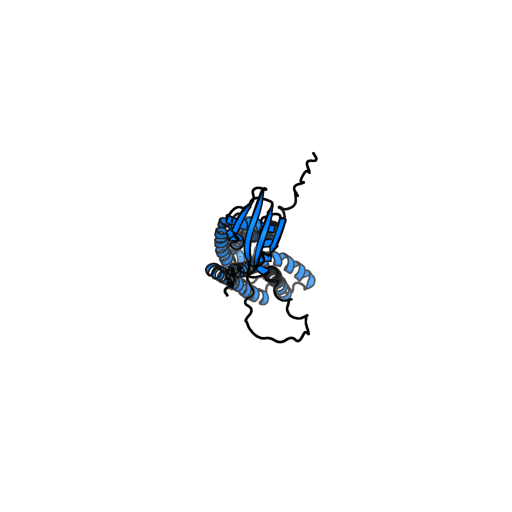 1.00 94.38 95 GLY A C 1
ATOM 710 O O . GLY A 1 95 ? -10.706 -7.084 2.138 1.00 94.38 95 GLY A O 1
ATOM 711 N N . ARG A 1 96 ? -12.884 -7.589 2.282 1.00 96.50 96 ARG A N 1
ATOM 712 C CA . ARG A 1 96 ? -12.763 -8.880 1.577 1.00 96.50 96 ARG A CA 1
ATOM 713 C C . ARG A 1 96 ? -12.358 -8.697 0.116 1.00 96.50 96 ARG A C 1
ATOM 715 O O . ARG A 1 96 ? -11.456 -9.387 -0.347 1.00 96.50 96 ARG A O 1
ATOM 722 N N . VAL A 1 97 ? -12.985 -7.743 -0.577 1.00 98.00 97 VAL A N 1
ATOM 723 C CA . VAL A 1 97 ? -12.620 -7.384 -1.958 1.00 98.00 97 VAL A CA 1
ATOM 724 C C . VAL A 1 97 ? -11.163 -6.929 -2.022 1.00 98.00 97 VAL A C 1
ATOM 726 O O . VAL A 1 97 ? -10.423 -7.371 -2.893 1.00 98.00 97 VAL A O 1
ATOM 729 N N . LEU A 1 98 ? -10.721 -6.114 -1.062 1.00 97.94 98 LEU A N 1
ATOM 730 C CA . LEU A 1 98 ? -9.345 -5.632 -0.984 1.00 97.94 98 LEU A CA 1
ATOM 731 C C . LEU A 1 98 ? -8.331 -6.744 -0.742 1.00 97.94 98 LEU A C 1
ATOM 733 O O . LEU A 1 98 ? -7.247 -6.680 -1.303 1.00 97.94 98 LEU A O 1
ATOM 737 N N . VAL A 1 99 ? -8.650 -7.773 0.043 1.00 98.44 99 VAL A N 1
ATOM 738 C CA . VAL A 1 99 ? -7.741 -8.920 0.198 1.00 98.44 99 VAL A CA 1
ATOM 739 C C . VAL A 1 99 ? -7.542 -9.632 -1.141 1.00 98.44 99 VAL A C 1
ATOM 741 O O . VAL A 1 99 ? -6.404 -9.892 -1.519 1.00 98.44 99 VAL A O 1
ATOM 744 N N . VAL A 1 100 ? -8.621 -9.890 -1.887 1.00 98.56 100 VAL A N 1
ATOM 745 C CA . VAL A 1 100 ? -8.538 -10.537 -3.209 1.00 98.56 100 VAL A CA 1
ATOM 746 C C . VAL A 1 100 ? -7.795 -9.651 -4.209 1.00 98.56 100 VAL A C 1
ATOM 748 O O . VAL A 1 100 ? -6.867 -10.119 -4.862 1.00 98.56 100 VAL A O 1
ATOM 751 N N . ALA A 1 101 ? -8.140 -8.363 -4.284 1.00 98.56 101 ALA A N 1
ATOM 752 C CA . ALA A 1 101 ? -7.459 -7.411 -5.156 1.00 98.56 101 ALA A CA 1
ATOM 753 C C . ALA A 1 101 ? -5.971 -7.279 -4.793 1.00 98.56 101 ALA A C 1
ATOM 755 O O . ALA A 1 101 ? -5.123 -7.302 -5.673 1.00 98.56 101 ALA A O 1
ATOM 756 N N . GLY A 1 102 ? -5.631 -7.219 -3.504 1.00 98.44 102 GLY A N 1
ATOM 757 C CA . GLY A 1 102 ? -4.248 -7.145 -3.035 1.00 98.44 102 GLY A CA 1
ATOM 758 C C . GLY A 1 102 ? -3.433 -8.394 -3.380 1.00 98.44 102 GLY A C 1
ATOM 759 O O . GLY A 1 102 ? -2.286 -8.274 -3.805 1.00 98.44 102 GLY A O 1
ATOM 760 N N . LEU A 1 103 ? -4.026 -9.587 -3.269 1.00 98.62 103 LEU A N 1
ATOM 761 C CA . LEU A 1 103 ? -3.401 -10.819 -3.760 1.00 98.62 103 LEU A CA 1
ATOM 762 C C . LEU A 1 103 ? -3.213 -10.775 -5.281 1.00 98.62 103 LEU A C 1
ATOM 764 O O . LEU A 1 103 ? -2.143 -11.134 -5.763 1.00 98.62 103 LEU A O 1
ATOM 768 N N . GLY A 1 104 ? -4.206 -10.274 -6.020 1.00 98.25 104 GLY A N 1
ATOM 769 C CA . GLY A 1 104 ? -4.109 -10.033 -7.460 1.00 98.25 104 GLY A CA 1
ATOM 770 C C . GLY A 1 104 ? -2.936 -9.120 -7.817 1.00 98.25 104 GLY A C 1
ATOM 771 O O . GLY A 1 104 ? -2.141 -9.474 -8.684 1.00 98.25 104 GLY A O 1
ATOM 772 N N . VAL A 1 105 ? -2.759 -8.002 -7.102 1.00 98.31 105 VAL A N 1
ATOM 773 C CA . VAL A 1 105 ? -1.611 -7.087 -7.256 1.00 98.31 105 VAL A CA 1
ATOM 774 C C . VAL A 1 105 ? -0.292 -7.813 -7.028 1.00 98.31 105 VAL A C 1
ATOM 776 O O . VAL A 1 105 ? 0.583 -7.764 -7.888 1.00 98.31 105 VAL A O 1
ATOM 779 N N . ALA A 1 106 ? -0.143 -8.494 -5.891 1.00 98.19 106 ALA A N 1
ATOM 780 C CA . ALA A 1 106 ? 1.128 -9.095 -5.511 1.00 98.19 106 ALA A CA 1
ATOM 781 C C . ALA A 1 106 ? 1.515 -10.275 -6.417 1.00 98.19 106 ALA A C 1
ATOM 783 O O . ALA A 1 106 ? 2.645 -10.335 -6.894 1.00 98.19 106 ALA A O 1
ATOM 784 N N . LEU A 1 107 ? 0.579 -11.184 -6.709 1.00 97.69 107 LEU A N 1
ATOM 785 C CA . LEU A 1 107 ? 0.836 -12.351 -7.558 1.00 97.69 107 LEU A CA 1
ATOM 786 C C . LEU A 1 107 ? 1.127 -11.947 -9.006 1.00 97.69 107 LEU A C 1
ATOM 788 O O . LEU A 1 107 ? 2.068 -12.462 -9.604 1.00 97.69 107 LEU A O 1
ATOM 792 N N . SER A 1 108 ? 0.372 -10.993 -9.559 1.00 95.88 108 SER A N 1
ATOM 793 C CA . SER A 1 108 ? 0.655 -10.470 -10.901 1.00 95.88 108 SER A CA 1
ATOM 794 C C . SER A 1 108 ? 1.973 -9.691 -10.958 1.00 95.88 108 SER A C 1
ATOM 796 O O . SER A 1 108 ? 2.703 -9.827 -11.932 1.00 95.88 108 SER A O 1
ATOM 798 N N . ALA A 1 109 ? 2.340 -8.937 -9.914 1.00 94.69 109 ALA A N 1
ATOM 799 C CA . ALA A 1 109 ? 3.633 -8.249 -9.848 1.00 94.69 109 ALA A CA 1
ATOM 800 C C . ALA A 1 109 ? 4.811 -9.233 -9.814 1.00 94.69 109 ALA A C 1
ATOM 802 O O . ALA A 1 109 ? 5.810 -9.034 -10.509 1.00 94.69 109 ALA A O 1
ATOM 803 N N . LEU A 1 110 ? 4.693 -10.306 -9.026 1.00 95.94 110 LEU A N 1
ATOM 804 C CA . LEU A 1 110 ? 5.692 -11.373 -8.975 1.00 95.94 110 LEU A CA 1
ATOM 805 C C . LEU A 1 110 ? 5.782 -12.106 -10.314 1.00 95.94 110 LEU A C 1
ATOM 807 O O . LEU A 1 110 ? 6.886 -12.338 -10.795 1.00 95.94 110 LEU A O 1
ATOM 811 N N . TRP A 1 111 ? 4.646 -12.388 -10.959 1.00 94.38 111 TRP A N 1
ATOM 812 C CA . TRP A 1 111 ? 4.624 -12.947 -12.311 1.00 94.38 111 TRP A CA 1
ATOM 813 C C . TRP A 1 111 ? 5.392 -12.045 -13.284 1.00 94.38 111 TRP A C 1
ATOM 815 O O . TRP A 1 111 ? 6.339 -12.499 -13.927 1.00 94.38 111 TRP A O 1
ATOM 825 N N . LEU A 1 112 ? 5.042 -10.759 -13.350 1.00 91.25 112 LEU A N 1
ATOM 826 C CA . LEU A 1 112 ? 5.713 -9.782 -14.213 1.00 91.25 112 LEU A CA 1
ATOM 827 C C . LEU A 1 112 ? 7.215 -9.668 -13.916 1.00 91.25 112 LEU A C 1
ATOM 829 O O . LEU A 1 112 ? 7.990 -9.367 -14.813 1.00 91.25 112 LEU A O 1
ATOM 833 N N . THR A 1 113 ? 7.638 -9.919 -12.677 1.00 92.88 113 THR A N 1
ATOM 834 C CA . THR A 1 113 ? 9.055 -9.885 -12.288 1.00 92.88 113 THR A CA 1
ATOM 835 C C . THR A 1 113 ? 9.807 -11.149 -12.704 1.00 92.88 113 THR A C 1
ATOM 837 O O . THR A 1 113 ? 10.961 -11.058 -13.104 1.00 92.88 113 THR A O 1
ATOM 840 N N . LEU A 1 114 ? 9.179 -12.323 -12.597 1.00 93.00 114 LEU A N 1
ATOM 841 C CA . LEU A 1 114 ? 9.841 -13.618 -12.790 1.00 93.00 114 LEU A CA 1
ATOM 842 C C . LEU A 1 114 ? 9.881 -14.081 -14.248 1.00 93.00 114 LEU A C 1
ATOM 844 O O . LEU A 1 114 ? 10.820 -14.769 -14.635 1.00 93.00 114 LEU A O 1
ATOM 848 N N . PHE A 1 115 ? 8.858 -13.749 -15.038 1.00 90.06 115 PHE A N 1
ATOM 849 C CA . PHE A 1 115 ? 8.658 -14.354 -16.361 1.00 90.06 115 PHE A CA 1
ATOM 850 C C . PHE A 1 115 ? 8.816 -13.383 -17.531 1.00 90.06 115 PHE A C 1
ATOM 852 O O . PHE A 1 115 ? 8.756 -13.816 -18.679 1.00 90.06 115 PHE A O 1
ATOM 859 N N . PHE A 1 116 ? 8.998 -12.087 -17.269 1.00 84.50 116 PHE A N 1
ATOM 860 C CA . PHE A 1 116 ? 9.184 -11.089 -18.320 1.00 84.50 116 PHE A CA 1
ATOM 861 C C . PHE A 1 116 ? 10.615 -10.554 -18.303 1.00 84.50 116 PHE A C 1
ATOM 863 O O . PHE A 1 116 ? 11.228 -10.486 -17.234 1.00 84.50 116 PHE A O 1
ATOM 870 N N . PRO A 1 117 ? 11.144 -10.139 -19.469 1.00 82.25 117 PRO A N 1
ATOM 871 C CA . PRO A 1 117 ? 12.443 -9.494 -19.535 1.00 82.25 117 PRO A CA 1
ATOM 872 C C . PRO A 1 117 ? 12.504 -8.277 -18.597 1.00 82.25 117 PRO A C 1
ATOM 874 O O . PRO A 1 117 ? 11.523 -7.523 -18.507 1.00 82.25 117 PRO A O 1
ATOM 877 N N . PRO A 1 118 ? 13.635 -8.067 -17.899 1.00 78.19 118 PRO A N 1
ATOM 878 C CA . PRO A 1 118 ? 13.826 -6.880 -17.079 1.00 78.19 118 PRO A CA 1
ATOM 879 C C . PRO A 1 118 ? 13.700 -5.609 -17.928 1.00 78.19 118 PRO A C 1
ATOM 881 O O . PRO A 1 118 ? 13.935 -5.611 -19.136 1.00 78.19 118 PRO A O 1
ATOM 884 N N . GLN A 1 119 ? 13.314 -4.508 -17.281 1.00 74.00 119 GLN A N 1
ATOM 885 C CA . GLN A 1 119 ? 13.316 -3.196 -17.931 1.00 74.00 119 GLN A CA 1
ATOM 886 C C . GLN A 1 119 ? 14.758 -2.842 -18.328 1.00 74.00 119 GLN A C 1
ATOM 888 O O . GLN A 1 119 ? 15.660 -3.168 -17.550 1.00 74.00 119 GLN A O 1
ATOM 893 N N . PRO A 1 120 ? 14.976 -2.155 -19.467 1.00 75.06 120 PRO A N 1
ATOM 894 C CA . PRO A 1 120 ? 16.314 -1.748 -19.910 1.00 75.06 120 PRO A CA 1
ATOM 895 C C . PRO A 1 120 ? 17.120 -1.038 -18.812 1.00 75.06 120 PRO A C 1
ATOM 897 O O . PRO A 1 120 ? 18.307 -1.300 -18.649 1.00 75.06 120 PRO A O 1
ATOM 900 N N . ASP A 1 121 ? 16.435 -0.237 -17.990 1.00 79.56 121 ASP A N 1
ATOM 901 C CA . ASP A 1 121 ? 17.029 0.575 -16.923 1.00 79.56 121 ASP A CA 1
ATOM 902 C C . ASP A 1 121 ? 16.841 -0.038 -15.523 1.00 79.56 121 ASP A C 1
ATOM 904 O O . ASP A 1 121 ? 16.775 0.684 -14.523 1.00 79.56 121 ASP A O 1
ATOM 908 N N . SER A 1 122 ? 16.665 -1.363 -15.440 1.00 82.94 122 SER A N 1
ATOM 909 C CA . SER A 1 122 ? 16.532 -2.090 -14.172 1.00 82.94 122 SER A CA 1
ATOM 910 C C . SER A 1 122 ? 17.579 -3.180 -14.019 1.00 82.94 122 SER A C 1
ATOM 912 O O . SER A 1 122 ? 17.844 -3.939 -14.950 1.00 82.94 122 SER A O 1
ATOM 914 N N . GLY A 1 123 ? 18.143 -3.276 -12.819 1.00 89.12 123 GLY A N 1
ATOM 915 C CA . GLY A 1 123 ? 19.158 -4.255 -12.468 1.00 89.12 123 GLY A CA 1
ATOM 916 C C . GLY A 1 123 ? 18.689 -5.304 -11.458 1.00 89.12 123 GLY A C 1
ATOM 917 O O . GLY A 1 123 ? 17.507 -5.461 -11.131 1.00 89.12 123 GLY A O 1
ATOM 918 N N . LEU A 1 124 ? 19.672 -6.049 -10.944 1.00 92.88 124 LEU A N 1
ATOM 919 C CA . LEU A 1 124 ? 19.470 -7.112 -9.957 1.00 92.88 124 LEU A CA 1
ATOM 920 C C . LEU A 1 124 ? 18.859 -6.590 -8.647 1.00 92.88 124 LEU A C 1
ATOM 922 O O . LEU A 1 124 ? 18.079 -7.300 -8.012 1.00 92.88 124 LEU A O 1
ATOM 926 N N . LEU A 1 125 ? 19.194 -5.362 -8.239 1.00 94.62 125 LEU A N 1
ATOM 927 C CA . LEU A 1 125 ? 18.689 -4.790 -6.993 1.00 94.62 125 LEU A CA 1
ATOM 928 C C . LEU A 1 125 ? 17.167 -4.654 -7.056 1.00 94.62 125 LEU A C 1
ATOM 930 O O . LEU A 1 125 ? 16.470 -5.173 -6.183 1.00 94.62 125 LEU A O 1
ATOM 934 N N . LEU A 1 126 ? 16.634 -4.021 -8.104 1.00 93.94 126 LEU A N 1
ATOM 935 C CA . LEU A 1 126 ? 15.188 -3.863 -8.240 1.00 93.94 126 LEU A CA 1
ATOM 936 C C . LEU A 1 126 ? 14.475 -5.208 -8.395 1.00 93.94 126 LEU A C 1
ATOM 938 O O . LEU A 1 126 ? 13.382 -5.374 -7.851 1.00 93.94 126 LEU A O 1
ATOM 942 N N . PHE A 1 127 ? 15.091 -6.177 -9.079 1.00 95.25 127 PHE A N 1
ATOM 943 C CA . PHE A 1 127 ? 14.570 -7.542 -9.160 1.00 95.25 127 PHE A CA 1
ATOM 944 C C . PHE A 1 127 ? 14.381 -8.156 -7.763 1.00 95.25 127 PHE A C 1
ATOM 946 O O . PHE A 1 127 ? 13.269 -8.556 -7.412 1.00 95.25 127 PHE A O 1
ATOM 953 N N . VAL A 1 128 ? 15.426 -8.159 -6.928 1.00 96.88 128 VAL A N 1
ATOM 954 C CA . VAL A 1 128 ? 15.365 -8.709 -5.562 1.00 96.88 128 VAL A CA 1
ATOM 955 C C . VAL A 1 128 ? 14.342 -7.958 -4.708 1.00 96.88 128 VAL A C 1
ATOM 957 O O . VAL A 1 128 ? 13.557 -8.586 -3.994 1.00 96.88 128 VAL A O 1
ATOM 960 N N . LEU A 1 129 ? 14.292 -6.626 -4.812 1.00 97.19 129 LEU A N 1
ATOM 961 C CA . LEU A 1 129 ? 13.316 -5.813 -4.084 1.00 97.19 129 LEU A CA 1
ATOM 962 C C . LEU A 1 129 ? 11.875 -6.150 -4.487 1.00 97.19 129 LEU A C 1
ATOM 964 O O . LEU A 1 129 ? 11.022 -6.281 -3.612 1.00 97.19 129 LEU A O 1
ATOM 968 N N . ARG A 1 130 ? 11.588 -6.347 -5.780 1.00 96.69 130 ARG A N 1
ATOM 969 C CA . ARG A 1 130 ? 10.250 -6.739 -6.258 1.00 96.69 130 ARG A CA 1
ATOM 970 C C . ARG A 1 130 ? 9.829 -8.105 -5.719 1.00 96.69 130 ARG A C 1
ATOM 972 O O . ARG A 1 130 ? 8.696 -8.240 -5.257 1.00 96.69 130 ARG A O 1
ATOM 979 N N . ILE A 1 131 ? 10.736 -9.084 -5.712 1.00 97.94 131 ILE A N 1
ATOM 980 C CA . ILE A 1 131 ? 10.476 -10.404 -5.116 1.00 97.94 131 ILE A CA 1
ATOM 981 C C . ILE A 1 131 ? 10.199 -10.277 -3.615 1.00 97.94 131 ILE A C 1
ATOM 983 O O . ILE A 1 131 ? 9.194 -10.800 -3.121 1.00 97.94 131 ILE A O 1
ATOM 987 N N . GLY A 1 132 ? 11.052 -9.543 -2.897 1.00 98.31 132 GLY A N 1
ATOM 988 C CA . GLY A 1 132 ? 10.928 -9.332 -1.458 1.00 98.31 132 GLY A CA 1
ATOM 989 C C . GLY A 1 132 ? 9.623 -8.634 -1.079 1.00 98.31 132 GLY A C 1
ATOM 990 O O . GLY A 1 132 ? 8.851 -9.160 -0.279 1.00 98.31 132 GLY A O 1
ATOM 991 N N . PHE A 1 133 ? 9.330 -7.480 -1.681 1.00 98.38 133 PHE A N 1
ATOM 992 C CA . PHE A 1 133 ? 8.136 -6.698 -1.356 1.00 98.38 133 PHE A CA 1
ATOM 993 C C . PHE A 1 133 ? 6.840 -7.330 -1.867 1.00 98.38 133 PHE A C 1
ATOM 995 O O . PHE A 1 133 ? 5.840 -7.287 -1.151 1.00 98.38 133 PHE A O 1
ATOM 1002 N N . GLY A 1 134 ? 6.840 -7.973 -3.039 1.00 97.94 134 GLY A N 1
ATOM 1003 C CA . GLY A 1 134 ? 5.683 -8.736 -3.516 1.00 97.94 134 GLY A CA 1
ATOM 1004 C C . GLY A 1 134 ? 5.317 -9.867 -2.549 1.00 97.94 134 GLY A C 1
ATOM 1005 O O . GLY A 1 134 ? 4.163 -9.992 -2.137 1.00 97.94 134 GLY A O 1
ATOM 1006 N N . SER A 1 135 ? 6.316 -10.624 -2.089 1.00 98.56 135 SER A N 1
ATOM 1007 C CA . SER A 1 135 ? 6.127 -11.692 -1.097 1.00 98.56 135 SER A CA 1
ATOM 1008 C C . SER A 1 135 ? 5.712 -11.141 0.271 1.00 98.56 135 SER A C 1
ATOM 1010 O O . SER A 1 135 ? 4.794 -11.662 0.907 1.00 98.56 135 SER A O 1
ATOM 1012 N N . ALA A 1 136 ? 6.330 -10.041 0.712 1.00 98.56 136 ALA A N 1
ATOM 1013 C CA . ALA A 1 136 ? 5.983 -9.373 1.962 1.00 98.56 136 ALA A CA 1
ATOM 1014 C C . ALA A 1 136 ? 4.543 -8.843 1.953 1.00 98.56 136 ALA A C 1
ATOM 1016 O O . ALA A 1 136 ? 3.862 -8.917 2.975 1.00 98.56 136 ALA A O 1
ATOM 1017 N N . MET A 1 137 ? 4.046 -8.354 0.813 1.00 98.62 137 MET A N 1
ATOM 1018 C CA . MET A 1 137 ? 2.652 -7.935 0.669 1.00 98.62 137 MET A CA 1
ATOM 1019 C C . MET A 1 137 ? 1.693 -9.115 0.871 1.00 98.62 137 MET A C 1
ATOM 1021 O O . MET A 1 137 ? 0.732 -8.983 1.631 1.00 98.62 137 MET A O 1
ATOM 1025 N N . ILE A 1 138 ? 1.974 -10.276 0.266 1.00 98.81 138 ILE A N 1
ATOM 1026 C CA . ILE A 1 138 ? 1.185 -11.507 0.461 1.00 98.81 138 ILE A CA 1
ATOM 1027 C C . ILE A 1 138 ? 1.191 -11.912 1.938 1.00 98.81 138 ILE A C 1
ATOM 1029 O O . ILE A 1 138 ? 0.129 -12.165 2.512 1.00 98.81 138 ILE A O 1
ATOM 1033 N N . ALA A 1 139 ? 2.365 -11.909 2.576 1.00 98.75 139 ALA A N 1
ATOM 1034 C CA . ALA A 1 139 ? 2.499 -12.220 3.995 1.00 98.75 139 ALA A CA 1
ATOM 1035 C C . ALA A 1 139 ? 1.700 -11.243 4.873 1.00 98.75 139 ALA A C 1
ATOM 1037 O O . ALA A 1 139 ? 0.949 -11.678 5.743 1.00 98.75 139 ALA A O 1
ATOM 1038 N N . CYS A 1 140 ? 1.786 -9.934 4.617 1.00 98.75 140 CYS A N 1
ATOM 1039 C CA . CYS A 1 140 ? 1.021 -8.924 5.350 1.00 98.75 140 CYS A CA 1
ATOM 1040 C C . CYS A 1 140 ? -0.492 -9.137 5.203 1.00 98.75 140 CYS A C 1
ATOM 1042 O O . CYS A 1 140 ? -1.215 -9.067 6.194 1.00 98.75 140 CYS A O 1
ATOM 1044 N N . LEU A 1 141 ? -0.984 -9.442 3.998 1.00 98.69 141 LEU A N 1
ATOM 1045 C CA . LEU A 1 141 ? -2.399 -9.762 3.790 1.00 98.69 141 LEU A CA 1
ATOM 1046 C C . LEU A 1 141 ? -2.801 -11.015 4.581 1.00 98.69 141 LEU A C 1
ATOM 1048 O O . LEU A 1 141 ? -3.781 -10.978 5.324 1.00 98.69 141 LEU A O 1
ATOM 1052 N N . GLY A 1 142 ? -2.025 -12.098 4.488 1.00 98.69 142 GLY A N 1
ATOM 1053 C CA . GLY A 1 142 ? -2.286 -13.345 5.212 1.00 98.69 142 GLY A CA 1
ATOM 1054 C C . GLY A 1 142 ? -2.304 -13.163 6.732 1.00 98.69 142 GLY A C 1
ATOM 1055 O O . GLY A 1 142 ? -3.272 -13.547 7.390 1.00 98.69 142 GLY A O 1
ATOM 1056 N N . LEU A 1 143 ? -1.282 -12.506 7.284 1.00 98.56 143 LEU A N 1
ATOM 1057 C CA . LEU A 1 143 ? -1.167 -12.201 8.714 1.00 98.56 143 LEU A CA 1
ATOM 1058 C C . LEU A 1 143 ? -2.270 -11.249 9.189 1.00 98.56 143 LEU A C 1
ATOM 1060 O O . LEU A 1 143 ? -2.802 -11.416 10.286 1.00 98.56 143 LEU A O 1
ATOM 1064 N N . GLY A 1 144 ? -2.663 -10.284 8.356 1.00 97.69 144 GLY A N 1
ATOM 1065 C CA . GLY A 1 144 ? -3.790 -9.398 8.628 1.00 97.69 144 GLY A CA 1
ATOM 1066 C C . GLY A 1 144 ? -5.111 -10.157 8.724 1.00 97.69 144 GLY A C 1
ATOM 1067 O O . GLY A 1 144 ? -5.888 -9.920 9.652 1.00 97.69 144 GLY A O 1
ATOM 1068 N N . VAL A 1 145 ? -5.372 -11.095 7.807 1.00 97.75 145 VAL A N 1
ATOM 1069 C CA . VAL A 1 145 ? -6.583 -11.926 7.860 1.00 97.75 145 VAL A CA 1
ATOM 1070 C C . VAL A 1 145 ? -6.532 -12.921 9.028 1.00 97.75 145 VAL A C 1
ATOM 1072 O O . VAL A 1 145 ? -7.549 -13.138 9.686 1.00 97.75 145 VAL A O 1
ATOM 1075 N N . ALA A 1 146 ? -5.373 -13.505 9.331 1.00 97.62 146 ALA A N 1
ATOM 1076 C CA . ALA A 1 146 ? -5.210 -14.369 10.498 1.00 97.62 146 ALA A CA 1
ATOM 1077 C C . ALA A 1 146 ? -5.525 -13.609 11.798 1.00 97.62 146 ALA A C 1
ATOM 1079 O O . ALA A 1 146 ? -6.360 -14.053 12.581 1.00 97.62 146 ALA A O 1
ATOM 1080 N N . ALA A 1 147 ? -4.953 -12.414 11.980 1.00 92.06 147 ALA A N 1
ATOM 1081 C CA . ALA A 1 147 ? -5.179 -11.589 13.166 1.00 92.06 147 ALA A CA 1
ATOM 1082 C C . ALA A 1 147 ? -6.667 -11.276 13.400 1.00 92.06 147 ALA A C 1
ATOM 1084 O O . ALA A 1 147 ? -7.164 -11.462 14.508 1.00 92.06 147 ALA A O 1
ATOM 1085 N N . ILE A 1 148 ? -7.415 -10.885 12.357 1.00 90.62 148 ILE A N 1
ATOM 1086 C CA . ILE A 1 148 ? -8.847 -10.579 12.520 1.00 90.62 148 ILE A CA 1
ATOM 1087 C C . ILE A 1 148 ? -9.692 -11.823 12.812 1.00 90.62 148 ILE A C 1
ATOM 1089 O O . ILE A 1 148 ? -10.689 -11.720 13.522 1.00 90.62 148 ILE A O 1
ATOM 1093 N N . ARG A 1 149 ? -9.295 -13.004 12.317 1.00 93.00 149 ARG A N 1
ATOM 1094 C CA . ARG A 1 149 ? -9.959 -14.271 12.670 1.00 93.00 149 ARG A CA 1
ATOM 1095 C C . ARG A 1 149 ? -9.768 -14.636 14.140 1.00 93.00 149 ARG A C 1
ATOM 1097 O O . ARG A 1 149 ? -10.664 -15.235 14.719 1.00 93.00 149 ARG A O 1
ATOM 1104 N N . HIS A 1 150 ? -8.652 -14.229 14.737 1.00 87.25 150 HIS A N 1
ATOM 1105 C CA . HIS A 1 150 ? -8.395 -14.355 16.173 1.00 87.25 150 HIS A CA 1
ATOM 1106 C C . HIS A 1 150 ? -8.957 -13.186 17.004 1.00 87.25 150 HIS A C 1
ATOM 1108 O O . HIS A 1 150 ? -8.727 -13.134 18.206 1.00 87.25 150 HIS A O 1
ATOM 1114 N N . GLY A 1 151 ? -9.679 -12.240 16.392 1.00 81.94 151 GLY A N 1
ATOM 1115 C CA . GLY A 1 151 ? -10.235 -11.072 17.084 1.00 81.94 151 GLY A CA 1
ATOM 1116 C C . GLY A 1 151 ? -9.225 -9.954 17.385 1.00 81.94 151 GLY A C 1
ATOM 1117 O O . GLY A 1 151 ? -9.603 -8.942 17.971 1.00 81.94 151 GLY A O 1
ATOM 1118 N N . ASP A 1 152 ? -7.968 -10.074 16.946 1.00 84.69 152 ASP A N 1
ATOM 1119 C CA . ASP A 1 152 ? -6.918 -9.072 17.161 1.00 84.69 152 ASP A CA 1
ATOM 1120 C C . ASP A 1 152 ? -7.013 -7.949 16.112 1.00 84.69 152 ASP A C 1
ATOM 1122 O O . ASP A 1 152 ? -6.370 -7.947 15.053 1.00 84.69 152 ASP A O 1
ATOM 1126 N N . VAL A 1 153 ? -7.878 -6.974 16.402 1.00 82.94 153 VAL A N 1
ATOM 1127 C CA . VAL A 1 153 ? -8.158 -5.833 15.517 1.00 82.94 153 VAL A CA 1
ATOM 1128 C C . VAL A 1 153 ? -6.941 -4.916 15.364 1.00 82.94 153 VAL A C 1
ATOM 1130 O O . VAL A 1 153 ? -6.726 -4.362 14.282 1.00 82.94 153 VAL A O 1
ATOM 1133 N N . ALA A 1 154 ? -6.140 -4.744 16.418 1.00 84.31 154 ALA A N 1
ATOM 1134 C CA . ALA A 1 154 ? -4.970 -3.870 16.391 1.00 84.31 154 ALA A CA 1
ATOM 1135 C C . ALA A 1 154 ? -3.909 -4.421 15.432 1.00 84.31 154 ALA A C 1
ATOM 1137 O O . ALA A 1 154 ? -3.471 -3.723 14.510 1.00 84.31 154 ALA A O 1
ATOM 1138 N N . ARG A 1 155 ? -3.571 -5.708 15.570 1.00 86.75 155 ARG A N 1
ATOM 1139 C CA . ARG A 1 155 ? -2.617 -6.379 14.686 1.00 86.75 155 ARG A CA 1
ATOM 1140 C C . ARG A 1 155 ? -3.147 -6.501 13.259 1.00 86.75 155 ARG A C 1
ATOM 1142 O O . ARG A 1 155 ? -2.380 -6.283 12.322 1.00 86.75 155 ARG A O 1
ATOM 1149 N N . HIS A 1 156 ? -4.445 -6.760 13.072 1.00 93.62 156 HIS A N 1
ATOM 1150 C CA . HIS A 1 156 ? -5.077 -6.722 11.749 1.00 93.62 156 HIS A CA 1
ATOM 1151 C C . HIS A 1 156 ? -4.835 -5.379 11.047 1.00 93.62 156 HIS A C 1
ATOM 1153 O O . HIS A 1 156 ? -4.332 -5.348 9.923 1.00 93.62 156 HIS A O 1
ATOM 1159 N N . ARG A 1 157 ? -5.139 -4.260 11.718 1.00 91.38 157 ARG A N 1
ATOM 1160 C CA . ARG A 1 157 ? -4.945 -2.913 11.159 1.00 91.38 157 ARG A CA 1
ATOM 1161 C C . ARG A 1 157 ? -3.487 -2.649 10.808 1.00 91.38 157 ARG A C 1
ATOM 1163 O O . ARG A 1 157 ? -3.221 -2.100 9.740 1.00 91.38 157 ARG A O 1
ATOM 1170 N N . ALA A 1 158 ? -2.558 -3.061 11.666 1.00 96.75 158 ALA A N 1
ATOM 1171 C CA . ALA A 1 158 ? -1.134 -2.868 11.432 1.00 96.75 158 ALA A CA 1
ATOM 1172 C C . ALA A 1 158 ? -0.662 -3.617 10.172 1.00 96.75 158 ALA A C 1
ATOM 1174 O O . ALA A 1 158 ? -0.043 -3.022 9.291 1.00 96.75 158 ALA A O 1
ATOM 1175 N N . TRP A 1 159 ? -1.027 -4.894 10.026 1.00 98.38 159 TRP A N 1
ATOM 1176 C CA . TRP A 1 159 ? -0.684 -5.685 8.841 1.00 98.38 159 TRP A CA 1
ATOM 1177 C C . TRP A 1 159 ? -1.337 -5.169 7.556 1.00 98.38 159 TRP A C 1
ATOM 1179 O O . TRP A 1 159 ? -0.661 -5.050 6.536 1.00 98.38 159 TRP A O 1
ATOM 1189 N N . MET A 1 160 ? -2.617 -4.788 7.604 1.00 98.06 160 MET A N 1
ATOM 1190 C CA . MET A 1 160 ? -3.301 -4.215 6.439 1.00 98.06 160 MET A CA 1
ATOM 1191 C C . MET A 1 160 ? -2.706 -2.862 6.025 1.00 98.06 160 MET A C 1
ATOM 1193 O O . MET A 1 160 ? -2.614 -2.577 4.834 1.00 98.06 160 MET A O 1
ATOM 1197 N N . THR A 1 161 ? -2.249 -2.051 6.984 1.00 97.50 161 THR A N 1
ATOM 1198 C CA . THR A 1 161 ? -1.577 -0.771 6.698 1.00 97.50 161 THR A CA 1
ATOM 1199 C C . THR A 1 161 ? -0.235 -0.995 5.999 1.00 97.50 161 THR A C 1
ATOM 1201 O O . THR A 1 161 ? 0.052 -0.319 5.013 1.00 97.50 161 THR A O 1
ATOM 1204 N N . ARG A 1 162 ? 0.555 -1.987 6.439 1.00 98.56 162 ARG A N 1
ATOM 1205 C CA . ARG A 1 162 ? 1.809 -2.385 5.770 1.00 98.56 162 ARG A CA 1
ATOM 1206 C C . ARG A 1 162 ? 1.569 -2.882 4.348 1.00 98.56 162 ARG A C 1
ATOM 1208 O O . ARG A 1 162 ? 2.235 -2.418 3.428 1.00 98.56 162 ARG A O 1
ATOM 1215 N N . ALA A 1 163 ? 0.592 -3.773 4.159 1.00 98.62 163 ALA A N 1
ATOM 1216 C CA . ALA A 1 163 ? 0.229 -4.277 2.833 1.00 98.62 163 ALA A CA 1
ATOM 1217 C C . ALA A 1 163 ? -0.140 -3.129 1.879 1.00 98.62 163 ALA A C 1
ATOM 1219 O O . ALA A 1 163 ? 0.336 -3.079 0.746 1.00 98.62 163 ALA A O 1
ATOM 1220 N N . TYR A 1 164 ? -0.932 -2.172 2.368 1.00 98.25 164 TYR A N 1
ATOM 1221 C CA . TYR A 1 164 ? -1.353 -1.018 1.584 1.00 98.25 164 TYR A CA 1
ATOM 1222 C C . TYR A 1 164 ? -0.191 -0.081 1.222 1.00 98.25 164 TYR A C 1
ATOM 1224 O O . TYR A 1 164 ? -0.090 0.376 0.084 1.00 98.25 164 TYR A O 1
ATOM 1232 N N . ALA A 1 165 ? 0.726 0.151 2.162 1.00 98.31 165 ALA A N 1
ATOM 1233 C CA . ALA A 1 165 ? 1.928 0.947 1.937 1.00 98.31 165 ALA A CA 1
ATOM 1234 C C . ALA A 1 165 ? 2.863 0.326 0.886 1.00 98.31 165 ALA A C 1
ATOM 1236 O O . ALA A 1 165 ? 3.384 1.043 0.030 1.00 98.31 165 ALA A O 1
ATOM 1237 N N . ILE A 1 166 ? 3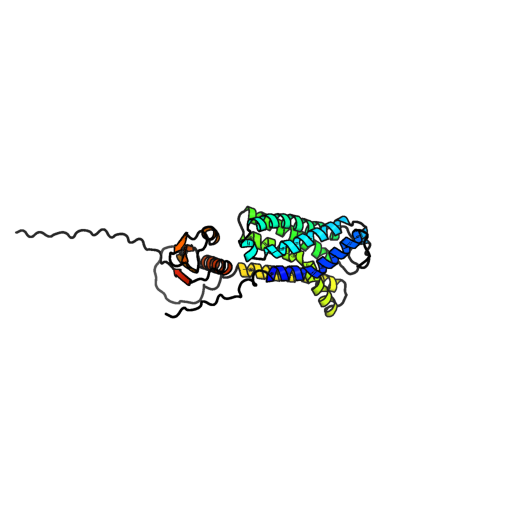.031 -1.002 0.916 1.00 98.50 166 ILE A N 1
ATOM 1238 C CA . ILE A 1 166 ? 3.813 -1.736 -0.087 1.00 98.50 166 ILE A CA 1
ATOM 1239 C C . ILE A 1 166 ? 3.173 -1.602 -1.474 1.00 98.50 166 ILE A C 1
ATOM 1241 O O . ILE A 1 166 ? 3.873 -1.310 -2.442 1.00 98.50 166 ILE A O 1
ATOM 1245 N N . ALA A 1 167 ? 1.852 -1.769 -1.571 1.00 97.62 167 ALA A N 1
ATOM 1246 C CA . ALA A 1 167 ? 1.131 -1.690 -2.841 1.00 97.62 167 ALA A CA 1
ATOM 1247 C C . ALA A 1 167 ? 1.211 -0.301 -3.493 1.00 97.62 167 ALA A C 1
ATOM 1249 O O . ALA A 1 167 ? 1.331 -0.189 -4.710 1.00 97.62 167 ALA A O 1
ATOM 1250 N N . LEU A 1 168 ? 1.168 0.764 -2.688 1.00 97.00 168 LEU A N 1
ATOM 1251 C CA . LEU A 1 168 ? 1.236 2.143 -3.176 1.00 97.00 168 LEU A CA 1
ATOM 1252 C C . LEU A 1 168 ? 2.637 2.606 -3.584 1.00 97.00 168 LEU A C 1
ATOM 1254 O O . LEU A 1 168 ? 2.790 3.754 -4.006 1.00 97.00 168 LEU A O 1
ATOM 1258 N N . ALA A 1 169 ? 3.660 1.753 -3.486 1.00 96.56 169 ALA A N 1
ATOM 1259 C CA . ALA A 1 169 ? 5.023 2.131 -3.841 1.00 96.56 169 ALA A CA 1
ATOM 1260 C C . ALA A 1 169 ? 5.129 2.682 -5.267 1.00 96.56 169 ALA A C 1
ATOM 1262 O O . ALA A 1 169 ? 5.844 3.655 -5.456 1.00 96.56 169 ALA A O 1
ATOM 1263 N N . ALA A 1 170 ? 4.358 2.165 -6.230 1.00 93.25 170 ALA A N 1
ATOM 1264 C CA . ALA A 1 170 ? 4.341 2.681 -7.602 1.00 93.25 170 ALA A CA 1
ATOM 1265 C C . ALA A 1 170 ? 3.997 4.184 -7.691 1.00 93.25 170 ALA A C 1
ATOM 1267 O O . ALA A 1 170 ? 4.554 4.897 -8.520 1.00 93.25 170 ALA A O 1
ATOM 1268 N N . GLY A 1 171 ? 3.114 4.683 -6.818 1.00 93.00 171 GLY A N 1
ATOM 1269 C CA . GLY A 1 171 ? 2.788 6.112 -6.749 1.00 93.00 171 GLY A CA 1
ATOM 1270 C C . GLY A 1 171 ? 3.963 6.945 -6.244 1.00 93.00 171 GLY A C 1
ATOM 1271 O O . GLY A 1 171 ? 4.294 7.976 -6.818 1.00 93.00 171 GLY A O 1
ATOM 1272 N N . THR A 1 172 ? 4.649 6.456 -5.213 1.00 96.62 172 THR A N 1
ATOM 1273 C CA . THR A 1 172 ? 5.841 7.103 -4.647 1.00 96.62 172 THR A CA 1
ATOM 1274 C C . THR A 1 172 ? 7.052 7.005 -5.584 1.00 96.62 172 THR A C 1
ATOM 1276 O O . THR A 1 172 ? 7.835 7.949 -5.660 1.00 96.62 172 THR A O 1
ATOM 1279 N N . GLN A 1 173 ? 7.176 5.914 -6.350 1.00 95.06 173 GLN A N 1
ATOM 1280 C CA . GLN A 1 173 ? 8.245 5.689 -7.334 1.00 95.06 173 GLN A CA 1
ATOM 1281 C C . GLN A 1 173 ? 8.283 6.771 -8.409 1.00 95.06 173 GLN A C 1
ATOM 1283 O O . GLN A 1 173 ? 9.370 7.208 -8.770 1.00 95.06 173 GLN A O 1
ATOM 1288 N N . ALA A 1 174 ? 7.122 7.269 -8.847 1.00 90.25 174 ALA A N 1
ATOM 1289 C CA . ALA A 1 174 ? 7.048 8.368 -9.810 1.00 90.25 174 ALA A CA 1
ATOM 1290 C C . ALA A 1 174 ? 7.811 9.625 -9.342 1.00 90.25 174 ALA A C 1
ATOM 1292 O O . ALA A 1 174 ? 8.342 10.368 -10.162 1.00 90.25 174 ALA A O 1
ATOM 1293 N N . PHE A 1 175 ? 7.897 9.846 -8.026 1.00 93.56 175 PHE A N 1
ATOM 1294 C CA . PHE A 1 175 ? 8.647 10.957 -7.441 1.00 93.56 175 PHE A CA 1
ATOM 1295 C C . PHE A 1 175 ? 10.089 10.571 -7.123 1.00 93.56 175 PHE A C 1
ATOM 1297 O O . PHE A 1 175 ? 11.006 11.335 -7.421 1.00 93.56 175 PHE A O 1
ATOM 1304 N N . THR A 1 176 ? 10.308 9.404 -6.510 1.00 94.81 176 THR A N 1
ATOM 1305 C CA . THR A 1 176 ? 11.655 9.008 -6.085 1.00 94.81 176 THR A CA 1
ATOM 1306 C C . THR A 1 176 ? 12.572 8.724 -7.264 1.00 94.81 176 THR A C 1
ATOM 1308 O O . THR A 1 176 ? 13.752 9.025 -7.166 1.00 94.81 176 THR A O 1
ATOM 1311 N N . GLU A 1 177 ? 12.053 8.214 -8.381 1.00 90.38 177 GLU A N 1
ATOM 1312 C CA . GLU A 1 177 ? 12.820 8.024 -9.614 1.00 90.38 177 GLU A CA 1
ATOM 1313 C C . GLU A 1 177 ? 13.237 9.362 -10.234 1.00 90.38 177 GLU A C 1
ATOM 1315 O O . GLU A 1 177 ? 14.419 9.554 -10.497 1.00 90.38 177 GLU A O 1
ATOM 1320 N N . GLY A 1 178 ? 12.313 10.320 -10.381 1.00 89.31 178 GLY A N 1
ATOM 1321 C CA . GLY A 1 178 ? 12.630 11.637 -10.949 1.00 89.31 178 GLY A CA 1
ATOM 1322 C C . GLY A 1 178 ? 13.610 12.446 -10.092 1.00 89.31 178 GLY A C 1
ATOM 1323 O O . GLY A 1 178 ? 14.566 13.018 -10.608 1.00 89.31 178 GLY A O 1
ATOM 1324 N N . ILE A 1 179 ? 13.415 12.456 -8.769 1.00 92.50 179 ILE A N 1
ATOM 1325 C CA . ILE A 1 179 ? 14.340 13.113 -7.830 1.00 92.50 179 ILE A CA 1
ATOM 1326 C C . ILE A 1 179 ? 15.678 12.363 -7.778 1.00 92.50 179 ILE A C 1
ATOM 1328 O O . ILE A 1 179 ? 16.739 12.979 -7.742 1.00 92.50 179 ILE A O 1
ATOM 1332 N N . GLY A 1 180 ? 15.63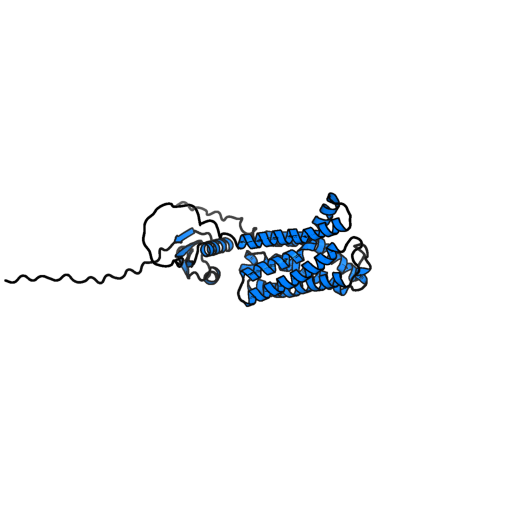1 11.033 -7.766 1.00 90.19 180 GLY A N 1
ATOM 1333 C CA . GLY A 1 180 ? 16.803 10.172 -7.690 1.00 90.19 180 GLY A CA 1
ATOM 1334 C C . GLY A 1 180 ? 17.707 10.298 -8.909 1.00 90.19 180 GLY A C 1
ATOM 1335 O O . GLY A 1 180 ? 18.902 10.496 -8.736 1.00 90.19 180 GLY A O 1
ATOM 1336 N N . SER A 1 181 ? 17.140 10.285 -10.117 1.00 90.00 181 SER A N 1
ATOM 1337 C CA . SER A 1 181 ? 17.862 10.551 -11.370 1.00 90.00 181 SER A CA 1
ATOM 1338 C C . SER A 1 181 ? 18.558 11.918 -11.332 1.00 90.00 181 SER A C 1
ATOM 1340 O O . SER A 1 181 ? 19.758 12.011 -11.586 1.00 90.00 181 SER A O 1
ATOM 1342 N N . ALA A 1 182 ? 17.863 12.970 -10.883 1.00 92.25 182 ALA A N 1
ATOM 1343 C CA . ALA A 1 182 ? 18.441 14.312 -10.797 1.00 92.25 182 ALA A CA 1
ATOM 1344 C C . ALA A 1 182 ? 19.604 14.433 -9.788 1.00 92.25 182 ALA A C 1
ATOM 1346 O O . ALA A 1 182 ? 20.505 15.246 -9.988 1.00 92.25 182 ALA A O 1
ATOM 1347 N N . LEU A 1 183 ? 19.583 13.660 -8.696 1.00 93.69 183 LEU A N 1
ATOM 1348 C CA . LEU A 1 183 ? 20.575 13.748 -7.614 1.00 93.69 183 LEU A CA 1
ATOM 1349 C C . LEU A 1 183 ? 21.715 12.725 -7.726 1.00 93.69 183 LEU A C 1
ATOM 1351 O O . LEU A 1 183 ? 22.837 13.012 -7.316 1.00 93.69 183 LEU A O 1
ATOM 1355 N N . LEU A 1 184 ? 21.418 11.523 -8.215 1.00 91.69 184 LEU A N 1
ATOM 1356 C CA . LEU A 1 184 ? 22.306 10.355 -8.217 1.00 91.69 184 LEU A CA 1
ATOM 1357 C C . LEU A 1 184 ? 22.707 9.920 -9.638 1.00 91.69 184 LEU A C 1
ATOM 1359 O O . LEU A 1 184 ? 23.568 9.050 -9.786 1.00 91.69 184 LEU A O 1
ATOM 1363 N N . GLY A 1 185 ? 22.100 10.516 -10.669 1.00 90.88 185 GLY A N 1
ATOM 1364 C CA . GLY A 1 185 ? 22.290 10.171 -12.075 1.00 90.88 185 GLY A CA 1
ATOM 1365 C C . GLY A 1 185 ? 21.521 8.922 -12.517 1.00 90.88 185 GLY A C 1
ATOM 1366 O O . GLY A 1 185 ? 20.830 8.268 -11.736 1.00 90.88 185 GLY A O 1
ATOM 1367 N N . ASP A 1 186 ? 21.703 8.559 -13.786 1.00 91.25 186 ASP A N 1
ATOM 1368 C CA . ASP A 1 186 ? 20.930 7.506 -14.467 1.00 91.25 186 ASP A CA 1
ATOM 1369 C C . ASP A 1 186 ? 21.631 6.140 -14.489 1.00 91.25 186 ASP A C 1
ATOM 1371 O O . ASP A 1 186 ? 21.349 5.285 -15.328 1.00 91.25 186 ASP A O 1
ATOM 1375 N N . SER A 1 187 ? 22.575 5.903 -13.572 1.00 91.38 187 SER A N 1
ATOM 1376 C CA . SER A 1 187 ? 23.175 4.570 -13.469 1.00 91.38 187 SER A CA 1
ATOM 1377 C C . SER A 1 187 ? 22.105 3.539 -13.064 1.00 91.38 187 SER A C 1
ATOM 1379 O O . SER A 1 187 ? 21.263 3.849 -12.213 1.00 91.38 187 SER A O 1
ATOM 1381 N N . PRO A 1 188 ? 22.137 2.294 -13.582 1.00 90.12 188 PRO A N 1
ATOM 1382 C CA . PRO A 1 188 ? 21.128 1.283 -13.248 1.00 90.12 188 PRO A CA 1
ATOM 1383 C C . PRO A 1 188 ? 20.974 1.051 -11.740 1.00 90.12 188 PRO A C 1
ATOM 1385 O O . PRO A 1 188 ? 19.865 0.895 -11.236 1.00 90.12 188 PRO A O 1
ATOM 1388 N N . LEU A 1 189 ? 22.084 1.095 -10.994 1.00 92.06 189 LEU A N 1
ATOM 1389 C CA . LEU A 1 189 ? 22.063 0.968 -9.538 1.00 92.06 189 LEU A CA 1
ATOM 1390 C C . LEU A 1 189 ? 21.381 2.166 -8.859 1.00 92.06 189 LEU A C 1
ATOM 1392 O O . LEU A 1 189 ? 20.614 1.969 -7.917 1.00 92.06 189 LEU A O 1
ATOM 1396 N N . ALA A 1 190 ? 21.643 3.392 -9.323 1.00 92.75 190 ALA A N 1
ATOM 1397 C CA . ALA A 1 190 ? 21.013 4.595 -8.783 1.00 92.75 190 ALA A CA 1
ATOM 1398 C C . ALA A 1 190 ? 19.502 4.602 -9.043 1.00 92.75 190 ALA A C 1
ATOM 1400 O O . ALA A 1 190 ? 18.725 4.895 -8.131 1.00 92.75 190 ALA A O 1
ATOM 1401 N N . LEU A 1 191 ? 19.071 4.211 -10.244 1.00 92.94 191 LEU A N 1
ATOM 1402 C CA . LEU A 1 191 ? 17.654 4.102 -10.593 1.00 92.94 191 LEU A CA 1
ATOM 1403 C C . LEU A 1 191 ? 16.956 3.001 -9.781 1.00 92.94 191 LEU A C 1
ATOM 1405 O O . LEU A 1 191 ? 15.881 3.231 -9.221 1.00 92.94 191 LEU A O 1
ATOM 1409 N N . ASP A 1 192 ? 17.581 1.831 -9.635 1.00 94.62 192 ASP A N 1
ATOM 1410 C CA . ASP A 1 192 ? 17.073 0.748 -8.788 1.00 94.62 192 ASP A CA 1
ATOM 1411 C C . ASP A 1 192 ? 16.932 1.182 -7.323 1.00 94.62 192 ASP A C 1
ATOM 1413 O O . ASP A 1 192 ? 15.890 0.947 -6.704 1.00 94.62 192 ASP A O 1
ATOM 1417 N N . ALA A 1 193 ? 17.949 1.848 -6.767 1.00 95.06 193 ALA A N 1
ATOM 1418 C CA . ALA A 1 193 ? 17.926 2.361 -5.399 1.00 95.06 193 ALA A CA 1
ATOM 1419 C C . ALA A 1 193 ? 16.839 3.431 -5.215 1.00 95.06 193 ALA A C 1
ATOM 1421 O O . ALA A 1 193 ? 16.112 3.416 -4.220 1.00 95.06 193 ALA A O 1
ATOM 1422 N N . SER A 1 194 ? 16.672 4.310 -6.203 1.00 95.56 194 SER A N 1
ATOM 1423 C CA . SER A 1 194 ? 15.656 5.367 -6.208 1.00 95.56 194 SER A CA 1
ATOM 1424 C C . SER A 1 194 ? 14.239 4.793 -6.237 1.00 95.56 194 SER A C 1
ATOM 1426 O O . SER A 1 194 ? 13.378 5.204 -5.457 1.00 95.56 194 SER A O 1
ATOM 1428 N N . ARG A 1 195 ? 13.986 3.767 -7.056 1.00 94.75 195 ARG A N 1
ATOM 1429 C CA . ARG A 1 195 ? 12.711 3.025 -7.046 1.00 94.75 195 ARG A CA 1
ATOM 1430 C C . ARG A 1 195 ? 12.529 2.218 -5.759 1.00 94.75 195 ARG A C 1
ATOM 1432 O O . ARG A 1 195 ? 11.406 2.080 -5.274 1.00 94.75 195 ARG A O 1
ATOM 1439 N N . GLY A 1 196 ? 13.623 1.713 -5.190 1.00 95.94 196 GLY A N 1
ATOM 1440 C CA . GLY A 1 196 ? 13.669 1.017 -3.907 1.00 95.94 196 GLY A CA 1
ATOM 1441 C C . GLY A 1 196 ? 13.251 1.892 -2.722 1.00 95.94 196 GLY A C 1
ATOM 1442 O O . GLY A 1 196 ? 12.476 1.460 -1.863 1.00 95.94 196 GLY A O 1
ATOM 1443 N N . ALA A 1 197 ? 13.706 3.147 -2.710 1.00 96.94 197 ALA A N 1
ATOM 1444 C CA . ALA A 1 197 ? 13.428 4.119 -1.656 1.00 96.94 197 ALA A CA 1
ATOM 1445 C C . ALA A 1 197 ? 11.926 4.358 -1.450 1.00 96.94 197 ALA A C 1
ATOM 1447 O O . ALA A 1 197 ? 11.492 4.582 -0.322 1.00 96.94 197 ALA A O 1
ATOM 1448 N N . ALA A 1 198 ? 11.114 4.238 -2.502 1.00 97.38 198 ALA A N 1
ATOM 1449 C CA . ALA A 1 198 ? 9.664 4.377 -2.419 1.00 97.38 198 ALA A CA 1
ATOM 1450 C C . ALA A 1 198 ? 9.015 3.397 -1.426 1.00 97.38 198 ALA A C 1
ATOM 1452 O O . ALA A 1 198 ? 8.190 3.809 -0.609 1.00 97.38 198 ALA A O 1
ATOM 1453 N N . TRP A 1 199 ? 9.405 2.115 -1.445 1.00 98.12 199 TRP A N 1
ATOM 1454 C CA . TRP A 1 199 ? 8.896 1.141 -0.471 1.00 98.12 199 TRP A CA 1
ATOM 1455 C C . TRP A 1 199 ? 9.336 1.491 0.948 1.00 98.12 199 TRP A C 1
ATOM 1457 O O . TRP A 1 199 ? 8.527 1.419 1.873 1.00 98.12 199 TRP A O 1
ATOM 1467 N N . VAL A 1 200 ? 10.596 1.901 1.117 1.00 97.69 200 VAL A N 1
ATOM 1468 C CA . VAL A 1 200 ? 11.157 2.274 2.423 1.00 97.69 200 VAL A CA 1
ATOM 1469 C C . VAL A 1 200 ? 10.422 3.482 3.003 1.00 97.69 200 VAL A C 1
ATOM 1471 O O . VAL A 1 200 ? 10.003 3.438 4.157 1.00 97.69 200 VAL A O 1
ATOM 1474 N N . ILE A 1 201 ? 10.198 4.527 2.201 1.00 97.88 201 ILE A N 1
ATOM 1475 C CA . ILE A 1 201 ? 9.457 5.731 2.598 1.00 97.88 201 ILE A CA 1
ATOM 1476 C C . ILE A 1 201 ? 8.022 5.366 2.988 1.00 97.88 201 ILE A C 1
ATOM 1478 O O . ILE A 1 201 ? 7.567 5.729 4.074 1.00 97.88 201 ILE A O 1
ATOM 1482 N N . ASN A 1 202 ? 7.318 4.604 2.146 1.00 98.00 202 ASN A N 1
ATOM 1483 C CA . ASN A 1 202 ? 5.937 4.212 2.416 1.00 98.00 202 ASN A CA 1
ATOM 1484 C C . ASN A 1 202 ? 5.819 3.383 3.700 1.00 98.00 202 ASN A C 1
ATOM 1486 O O . ASN A 1 202 ? 4.931 3.635 4.516 1.00 98.00 202 ASN A O 1
ATOM 1490 N N . LEU A 1 203 ? 6.718 2.418 3.906 1.00 98.12 203 LEU A N 1
ATOM 1491 C CA . LEU A 1 203 ? 6.745 1.612 5.123 1.00 98.12 203 LEU A CA 1
ATOM 1492 C C . LEU A 1 203 ? 7.138 2.436 6.348 1.00 98.12 203 LEU A C 1
ATOM 1494 O O . LEU A 1 203 ? 6.530 2.260 7.396 1.00 98.12 203 LEU A O 1
ATOM 1498 N N . ALA A 1 204 ? 8.078 3.375 6.237 1.00 97.75 204 ALA A N 1
ATOM 1499 C CA . ALA A 1 204 ? 8.424 4.268 7.339 1.00 97.75 204 ALA A CA 1
ATOM 1500 C C . ALA A 1 204 ? 7.215 5.107 7.781 1.00 97.75 204 ALA A C 1
ATOM 1502 O O . ALA A 1 204 ? 6.930 5.196 8.978 1.00 97.75 204 ALA A O 1
ATOM 1503 N N . VAL A 1 205 ? 6.456 5.655 6.823 1.00 95.94 205 VAL A N 1
ATOM 1504 C CA . VAL A 1 205 ? 5.194 6.359 7.096 1.00 95.94 205 VAL A CA 1
ATOM 1505 C C . VAL A 1 205 ? 4.170 5.411 7.724 1.00 95.94 205 VAL A C 1
ATOM 1507 O O . VAL A 1 205 ? 3.559 5.762 8.733 1.00 95.94 205 VAL A O 1
ATOM 1510 N N . ALA A 1 206 ? 4.008 4.199 7.191 1.00 95.62 206 ALA A N 1
ATOM 1511 C CA . ALA A 1 206 ? 3.095 3.200 7.742 1.00 95.62 206 ALA A CA 1
ATOM 1512 C C . ALA A 1 206 ? 3.440 2.840 9.193 1.00 95.62 206 ALA A C 1
ATOM 1514 O O . ALA A 1 206 ? 2.573 2.900 10.060 1.00 95.62 206 ALA A O 1
ATOM 1515 N N . GLU A 1 207 ? 4.704 2.535 9.488 1.00 96.44 207 GLU A N 1
ATOM 1516 C CA . GLU A 1 207 ? 5.169 2.214 10.840 1.00 96.44 207 GLU A CA 1
ATOM 1517 C C . GLU A 1 207 ? 5.038 3.390 11.795 1.00 96.44 207 GLU A C 1
ATOM 1519 O O . GLU A 1 207 ? 4.780 3.206 12.982 1.00 96.44 207 GLU A O 1
ATOM 1524 N N . TRP A 1 208 ? 5.228 4.612 11.308 1.00 92.44 208 TRP A N 1
ATOM 1525 C CA . TRP A 1 208 ? 4.993 5.805 12.104 1.00 92.44 208 TRP A CA 1
ATOM 1526 C C . TRP A 1 208 ? 3.509 5.963 12.454 1.00 92.44 208 TRP A C 1
ATOM 1528 O O . TRP A 1 208 ? 3.193 6.226 13.613 1.00 92.44 208 TRP A O 1
ATOM 1538 N N . VAL A 1 209 ? 2.593 5.733 11.503 1.00 87.50 209 VAL A N 1
ATOM 1539 C CA . VAL A 1 209 ? 1.142 5.743 11.766 1.00 87.50 209 VAL A CA 1
ATOM 1540 C C . VAL A 1 209 ? 0.761 4.637 12.751 1.00 87.50 209 VAL A C 1
ATOM 1542 O O . VAL A 1 209 ? 0.028 4.898 13.704 1.00 87.50 209 VAL A O 1
ATOM 1545 N N . ILE A 1 210 ? 1.278 3.421 12.555 1.00 87.88 210 ILE A N 1
ATOM 1546 C CA . ILE A 1 210 ? 1.016 2.270 13.428 1.00 87.88 210 ILE A CA 1
ATOM 1547 C C . ILE A 1 210 ? 1.518 2.560 14.845 1.00 87.88 210 ILE A C 1
ATOM 1549 O O . ILE A 1 210 ? 0.753 2.442 15.793 1.00 87.88 210 ILE A O 1
ATOM 1553 N N . ARG A 1 211 ? 2.766 3.021 15.000 1.00 86.31 211 ARG A N 1
ATOM 1554 C CA . ARG A 1 211 ? 3.351 3.316 16.318 1.00 86.31 211 ARG A CA 1
ATOM 1555 C C . ARG A 1 211 ? 2.678 4.481 17.023 1.00 86.31 211 ARG A C 1
ATOM 1557 O O . ARG A 1 211 ? 2.499 4.422 18.231 1.00 86.31 211 ARG A O 1
ATOM 1564 N N . ARG A 1 212 ? 2.234 5.509 16.297 1.00 75.75 212 ARG A N 1
ATOM 1565 C CA . ARG A 1 212 ? 1.426 6.591 16.885 1.00 75.75 212 ARG A CA 1
ATOM 1566 C C . ARG A 1 212 ? 0.082 6.111 17.420 1.00 75.75 212 ARG A C 1
ATOM 1568 O O . ARG A 1 212 ? -0.448 6.729 18.332 1.00 75.75 212 ARG A O 1
ATOM 1575 N N . ALA A 1 213 ? -0.458 5.030 16.866 1.00 63.19 213 ALA A N 1
ATOM 1576 C CA . ALA A 1 213 ? -1.645 4.380 17.403 1.00 63.19 213 ALA A CA 1
ATOM 1577 C C . ALA A 1 213 ? -1.329 3.419 18.568 1.00 63.19 213 ALA A C 1
ATOM 1579 O O . ALA A 1 213 ? -2.258 2.989 19.243 1.00 63.19 213 ALA A O 1
ATOM 1580 N N . SER A 1 214 ? -0.051 3.085 18.798 1.00 52.41 214 SER A N 1
ATOM 1581 C CA . SER A 1 214 ? 0.410 2.123 19.812 1.00 52.41 214 SER A CA 1
ATOM 1582 C C . SER A 1 214 ? 1.177 2.740 20.993 1.00 52.41 214 SER A C 1
ATOM 1584 O O . SER A 1 214 ? 1.425 2.030 21.953 1.00 52.41 214 SER A O 1
ATOM 1586 N N . VAL A 1 215 ? 1.567 4.022 20.952 1.00 39.97 215 VAL A N 1
ATOM 1587 C CA . VAL A 1 215 ? 2.330 4.704 22.022 1.00 39.97 215 VAL A CA 1
ATOM 1588 C C . VAL A 1 215 ? 1.480 5.835 22.614 1.00 39.97 215 VAL A C 1
ATOM 1590 O O . VAL A 1 215 ? 1.230 6.831 21.929 1.00 39.97 215 VAL A O 1
ATOM 1593 N N . PRO A 1 216 ? 0.999 5.673 23.860 1.00 42.19 216 PRO A N 1
ATOM 1594 C CA . PRO A 1 216 ? 1.640 6.309 25.012 1.00 42.19 216 PRO A CA 1
ATOM 1595 C C . PRO A 1 216 ? 1.780 5.327 26.183 1.00 42.19 216 PRO A C 1
ATOM 1597 O O . PRO A 1 216 ? 1.020 5.344 27.144 1.00 42.19 216 PRO A O 1
ATOM 1600 N N . GLU A 1 217 ? 2.796 4.485 26.097 1.00 44.88 217 GLU A N 1
ATOM 1601 C CA . GLU A 1 217 ? 3.287 3.649 27.186 1.00 44.88 217 GLU A CA 1
ATOM 1602 C C . GLU A 1 217 ? 4.780 3.972 27.317 1.00 44.88 217 GLU A C 1
ATOM 1604 O O . GLU A 1 217 ? 5.451 4.175 26.304 1.00 44.88 217 GLU A O 1
ATOM 1609 N N . LEU A 1 218 ? 5.297 4.019 28.547 1.00 43.25 218 LEU A N 1
ATOM 1610 C CA . LEU A 1 218 ? 6.710 4.236 28.907 1.00 43.25 218 LEU A CA 1
ATOM 1611 C C . LEU A 1 218 ? 7.174 5.701 29.027 1.00 43.25 218 LEU A C 1
ATOM 1613 O O . LEU A 1 218 ? 8.016 6.172 28.265 1.00 43.25 218 LEU A O 1
ATOM 1617 N N . ARG A 1 219 ? 6.693 6.398 30.066 1.00 38.34 219 ARG A N 1
ATOM 1618 C CA . ARG A 1 219 ? 7.477 7.371 30.863 1.00 38.34 219 ARG A CA 1
ATOM 1619 C C . ARG A 1 219 ? 6.754 7.688 32.183 1.00 38.34 219 ARG A C 1
ATOM 1621 O O . ARG A 1 219 ? 6.316 8.808 32.413 1.00 38.34 219 ARG A O 1
ATOM 1628 N N . SER A 1 220 ? 6.614 6.696 33.061 1.00 44.81 220 SER A N 1
ATOM 1629 C CA . SER A 1 220 ? 6.221 6.945 34.460 1.00 44.81 220 SER A CA 1
ATOM 1630 C C . SER A 1 220 ? 6.893 6.004 35.460 1.00 44.81 220 SER A C 1
ATOM 1632 O O . SER A 1 220 ? 6.335 5.733 36.516 1.00 44.81 220 SER A O 1
ATOM 1634 N N . GLU A 1 221 ? 8.102 5.532 35.165 1.00 50.00 221 GLU A N 1
ATOM 1635 C CA . GLU A 1 221 ? 8.968 4.962 36.194 1.00 50.00 221 GLU A CA 1
ATOM 1636 C C . GLU A 1 221 ? 10.296 5.713 36.187 1.00 50.00 221 GLU A C 1
ATOM 1638 O O . GLU A 1 221 ? 10.982 5.793 35.169 1.00 50.00 221 GLU A O 1
ATOM 1643 N N . GLY A 1 222 ? 10.629 6.301 37.338 1.00 41.84 222 GLY A N 1
ATOM 1644 C CA . GLY A 1 222 ? 11.982 6.769 37.619 1.00 41.84 222 GLY A CA 1
ATOM 1645 C C . GLY A 1 222 ? 12.182 8.276 37.771 1.00 41.84 222 GLY A C 1
ATOM 1646 O O . GLY A 1 222 ? 13.120 8.807 37.182 1.00 41.84 222 GLY A O 1
ATOM 1647 N N . ARG A 1 223 ? 11.391 8.968 38.608 1.00 45.34 223 ARG A N 1
ATOM 1648 C CA . ARG A 1 223 ? 11.949 10.030 39.478 1.00 45.34 223 ARG A CA 1
ATOM 1649 C C . ARG A 1 223 ? 11.001 10.432 40.615 1.00 45.34 223 ARG A C 1
ATOM 1651 O O . ARG A 1 223 ? 10.015 11.122 40.400 1.00 45.34 223 ARG A O 1
ATOM 1658 N N . GLY A 1 224 ? 11.377 10.023 41.826 1.00 39.38 224 GLY A N 1
ATOM 1659 C CA . GLY A 1 224 ? 10.692 10.250 43.103 1.00 39.38 224 GLY A CA 1
ATOM 1660 C C . GLY A 1 224 ? 10.441 8.889 43.763 1.00 39.38 224 GLY A C 1
ATOM 1661 O O . GLY A 1 224 ? 9.803 8.051 43.153 1.00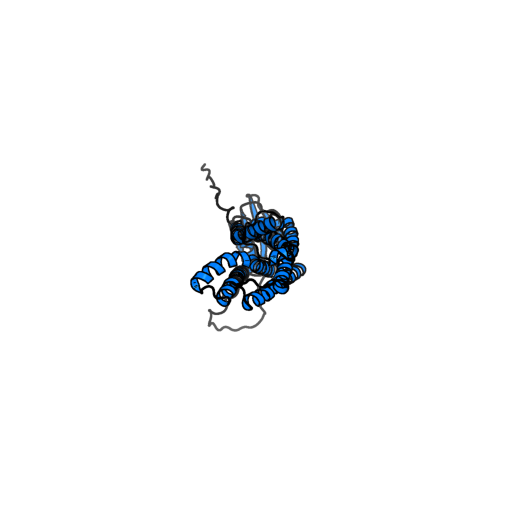 39.38 224 GLY A O 1
ATOM 1662 N N . ALA A 1 225 ? 10.946 8.536 44.938 1.00 44.28 225 ALA A N 1
ATOM 1663 C CA . ALA A 1 225 ? 11.513 9.327 46.009 1.00 44.28 225 ALA A CA 1
ATOM 1664 C C . ALA A 1 225 ? 12.479 8.458 46.834 1.00 44.28 225 ALA A C 1
ATOM 1666 O O . ALA A 1 225 ? 12.200 7.297 47.126 1.00 44.28 225 ALA A O 1
ATOM 1667 N N . THR A 1 226 ? 13.596 9.044 47.254 1.00 41.50 226 THR A N 1
ATOM 1668 C CA . THR A 1 226 ? 14.276 8.643 48.487 1.00 41.50 226 THR A CA 1
ATOM 1669 C C . THR A 1 226 ? 13.360 9.004 49.652 1.00 41.50 226 THR A C 1
ATOM 1671 O O . THR A 1 226 ? 13.135 10.182 49.921 1.00 41.50 226 THR A O 1
ATOM 1674 N N . GLY A 1 227 ? 12.804 7.992 50.305 1.00 34.66 227 GLY A N 1
ATOM 1675 C CA . GLY A 1 227 ? 11.927 8.135 51.461 1.00 34.66 227 GLY A CA 1
ATOM 1676 C C . GLY A 1 227 ? 11.676 6.767 52.072 1.00 34.66 227 GLY A C 1
ATOM 1677 O O . GLY A 1 227 ? 10.699 6.102 51.755 1.00 34.66 227 GLY A O 1
ATOM 1678 N N . SER A 1 228 ? 12.630 6.332 52.888 1.00 37.72 228 SER A N 1
ATOM 1679 C CA . SER A 1 228 ? 12.603 5.123 53.707 1.00 37.72 228 SER A CA 1
ATOM 1680 C C . SER A 1 228 ? 11.388 5.079 54.638 1.00 37.72 228 SER A C 1
ATOM 1682 O O . SER A 1 228 ? 11.168 6.014 55.406 1.00 37.72 228 SER A O 1
ATOM 1684 N N . GLY A 1 229 ? 10.664 3.960 54.625 1.00 31.89 229 GLY A N 1
ATOM 1685 C CA . GLY A 1 229 ? 9.626 3.638 55.601 1.00 31.89 229 GLY A CA 1
ATOM 1686 C C . GLY A 1 229 ? 9.016 2.265 55.328 1.00 31.89 229 GLY A C 1
ATOM 1687 O O . GLY A 1 229 ? 8.229 2.103 54.403 1.00 31.89 229 GLY A O 1
ATOM 1688 N N . GLU A 1 230 ? 9.422 1.272 56.114 1.00 35.31 230 GLU A N 1
ATOM 1689 C CA . GLU A 1 230 ? 8.958 -0.118 56.089 1.00 35.31 230 GLU A CA 1
ATOM 1690 C C . GLU A 1 230 ? 7.428 -0.268 56.176 1.00 35.31 230 GLU A C 1
ATOM 1692 O O . GLU A 1 230 ? 6.802 0.259 57.094 1.00 35.31 230 GLU A O 1
ATOM 1697 N N . ARG A 1 231 ? 6.838 -1.122 55.325 1.00 33.50 231 ARG A N 1
ATOM 1698 C CA . ARG A 1 231 ? 6.279 -2.435 55.724 1.00 33.50 231 ARG A CA 1
ATOM 1699 C C . ARG A 1 231 ? 5.607 -3.156 54.552 1.00 33.50 231 ARG A C 1
ATOM 1701 O O . ARG A 1 231 ? 5.001 -2.563 53.668 1.00 33.50 231 ARG A O 1
ATOM 1708 N N . ALA A 1 232 ? 5.764 -4.473 54.583 1.00 36.44 232 ALA A N 1
ATOM 1709 C CA . ALA A 1 232 ? 5.425 -5.431 53.549 1.00 36.44 232 ALA A CA 1
ATOM 1710 C C . ALA A 1 232 ? 3.919 -5.721 53.408 1.00 36.44 232 ALA A C 1
ATOM 1712 O O . ALA A 1 232 ? 3.194 -5.790 54.398 1.00 36.44 232 ALA A O 1
ATOM 1713 N N . GLY A 1 233 ? 3.519 -6.059 52.175 1.00 30.58 233 GLY A N 1
ATOM 1714 C CA . GLY A 1 233 ? 2.496 -7.076 51.917 1.00 30.58 233 GLY A CA 1
ATOM 1715 C C . GLY A 1 233 ? 1.194 -6.610 51.263 1.00 30.58 233 GLY A C 1
ATOM 1716 O O . GLY A 1 233 ? 0.203 -6.422 51.958 1.00 30.58 233 GLY A O 1
ATOM 1717 N N . ARG A 1 234 ? 1.161 -6.567 49.922 1.00 34.12 234 ARG A N 1
ATOM 1718 C CA . ARG A 1 234 ? 0.204 -7.283 49.039 1.00 34.12 234 ARG A CA 1
ATOM 1719 C C . ARG A 1 234 ? 0.318 -6.761 47.603 1.00 34.12 234 ARG A C 1
ATOM 1721 O O . ARG A 1 234 ? 0.362 -5.560 47.377 1.00 34.12 234 ARG A O 1
ATOM 1728 N N . GLY A 1 235 ? 0.417 -7.699 46.660 1.00 30.16 235 GLY A N 1
ATOM 1729 C CA . GLY A 1 235 ? 0.675 -7.455 45.242 1.00 30.16 235 GLY A CA 1
ATOM 1730 C C . GLY A 1 235 ? -0.328 -6.508 44.588 1.00 30.16 235 GLY A C 1
ATOM 1731 O O . GLY A 1 235 ? -1.538 -6.644 44.763 1.00 30.16 235 GLY A O 1
ATOM 1732 N N . GLY A 1 236 ? 0.215 -5.559 43.827 1.00 32.31 236 GLY A N 1
ATOM 1733 C CA . GLY A 1 236 ? -0.536 -4.638 42.992 1.00 32.31 236 GLY A CA 1
ATOM 1734 C C . GLY A 1 236 ? -1.105 -5.349 41.771 1.00 32.31 236 GLY A C 1
ATOM 1735 O O . GLY A 1 236 ? -0.370 -5.778 40.886 1.00 32.31 236 GLY A O 1
ATOM 1736 N N . VAL A 1 237 ? -2.428 -5.432 41.727 1.00 41.75 237 VAL A N 1
ATOM 1737 C CA . VAL A 1 237 ? -3.190 -5.413 40.480 1.00 41.75 237 VAL A CA 1
ATOM 1738 C C . VAL A 1 237 ? -3.619 -3.957 40.332 1.00 41.75 237 VAL A C 1
ATOM 1740 O O . VAL A 1 237 ? -4.186 -3.410 41.279 1.00 41.75 237 VAL A O 1
ATOM 1743 N N . GLY A 1 238 ? -3.292 -3.305 39.212 1.00 44.28 238 GLY A N 1
ATOM 1744 C CA . GLY A 1 238 ? -3.782 -1.953 38.933 1.00 44.28 238 GLY A CA 1
ATOM 1745 C C . GLY A 1 238 ? -5.299 -1.942 39.100 1.00 44.28 238 GLY A C 1
ATOM 1746 O O . GLY A 1 238 ? -5.993 -2.716 38.443 1.00 44.28 238 GLY A O 1
ATOM 1747 N N . ALA A 1 239 ? -5.802 -1.176 40.067 1.00 54.56 239 ALA A N 1
ATOM 1748 C CA . ALA A 1 239 ? -7.226 -1.149 40.353 1.00 54.56 239 ALA A CA 1
ATOM 1749 C C . ALA A 1 239 ? -7.941 -0.556 39.136 1.00 54.56 239 ALA A C 1
ATOM 1751 O O . ALA A 1 239 ? -7.636 0.566 38.740 1.00 54.56 239 ALA A O 1
ATOM 1752 N N . ALA A 1 240 ? -8.860 -1.319 38.540 1.00 61.47 240 ALA A N 1
ATOM 1753 C CA . ALA A 1 240 ? -9.755 -0.792 37.524 1.00 61.47 240 ALA A CA 1
ATOM 1754 C C . ALA A 1 240 ? -10.525 0.385 38.131 1.00 61.47 240 ALA A C 1
ATOM 1756 O O . ALA A 1 240 ? -11.151 0.263 39.188 1.00 61.47 240 ALA A O 1
ATOM 1757 N N . THR A 1 241 ? -10.444 1.534 37.475 1.00 76.81 241 THR A N 1
ATOM 1758 C CA . THR A 1 241 ? -11.024 2.775 37.969 1.00 76.81 241 THR A CA 1
ATOM 1759 C C . THR A 1 241 ? -12.287 3.064 37.177 1.00 76.81 241 THR A C 1
ATOM 1761 O O . THR A 1 241 ? -12.290 3.036 35.947 1.00 76.81 241 THR A O 1
ATOM 1764 N N . THR A 1 242 ? -13.392 3.331 37.870 1.00 84.69 242 THR A N 1
ATOM 1765 C CA . THR A 1 242 ? -14.650 3.667 37.198 1.00 84.69 242 THR A CA 1
ATOM 1766 C C . THR A 1 242 ? -14.624 5.128 36.767 1.00 84.69 242 THR A C 1
ATOM 1768 O O . THR A 1 242 ? -14.367 6.011 37.580 1.00 84.69 242 THR A O 1
ATOM 1771 N N . TYR A 1 243 ? -14.928 5.395 35.500 1.00 83.44 243 TYR A N 1
ATOM 1772 C CA . TYR A 1 243 ? -15.038 6.752 34.969 1.00 83.44 243 TYR A CA 1
ATOM 1773 C C . TYR A 1 243 ? -16.464 7.056 34.518 1.00 83.44 243 TYR A C 1
ATOM 1775 O O . TYR A 1 243 ? -17.178 6.186 34.021 1.00 83.44 243 TYR A O 1
ATOM 1783 N N . GLU A 1 244 ? -16.852 8.318 34.672 1.00 88.19 244 GLU A N 1
ATOM 1784 C CA . GLU A 1 244 ? -18.072 8.917 34.149 1.00 88.19 244 GLU A CA 1
ATOM 1785 C C . GLU A 1 244 ? -17.711 9.977 33.100 1.00 88.19 244 GLU A C 1
ATOM 1787 O O . GLU A 1 244 ? -16.948 10.909 33.367 1.00 88.19 244 GLU A O 1
ATOM 1792 N N . PHE A 1 245 ? -18.286 9.855 31.908 1.00 86.75 245 PHE A N 1
ATOM 1793 C CA . PHE A 1 245 ? -18.154 10.803 30.810 1.00 86.75 245 PHE A CA 1
ATOM 1794 C C . PHE A 1 245 ? -19.507 11.433 30.540 1.00 86.75 245 PHE A C 1
ATOM 1796 O O . PHE A 1 245 ? -20.461 10.727 30.223 1.00 86.75 245 PHE A O 1
ATOM 1803 N N . ARG A 1 246 ? -19.579 12.760 30.590 1.00 85.25 246 ARG A N 1
ATOM 1804 C CA . ARG A 1 246 ? -20.765 13.501 30.169 1.00 85.25 246 ARG A CA 1
ATOM 1805 C C . ARG A 1 246 ? -20.503 14.155 28.831 1.00 85.25 246 ARG A C 1
ATOM 1807 O O . ARG A 1 246 ? -19.513 14.873 28.681 1.00 85.25 246 ARG A O 1
ATOM 1814 N N . VAL A 1 247 ? -21.394 13.930 27.879 1.00 82.50 247 VAL A N 1
ATOM 1815 C CA . VAL A 1 247 ? -21.295 14.477 26.527 1.00 82.50 247 VAL A CA 1
ATOM 1816 C C . VAL A 1 247 ? -22.570 15.201 26.128 1.00 82.50 247 VAL A C 1
ATOM 1818 O O . VAL A 1 247 ? -23.665 14.859 26.572 1.00 82.50 247 VAL A O 1
ATOM 1821 N N . GLU A 1 248 ? -22.417 16.222 25.297 1.00 71.00 248 GLU A N 1
ATOM 1822 C CA . GLU A 1 248 ? -23.528 16.990 24.747 1.00 71.00 248 GLU A CA 1
ATOM 1823 C C . GLU A 1 248 ? -24.265 16.169 23.676 1.00 71.00 248 GLU A C 1
ATOM 1825 O O . GLU A 1 248 ? -23.640 15.580 22.789 1.00 71.00 248 GLU A O 1
ATOM 1830 N N . GLY A 1 249 ? -25.599 16.137 23.752 1.00 74.00 249 GLY A N 1
ATOM 1831 C CA . GLY A 1 249 ? -26.457 15.368 22.852 1.00 74.00 249 GLY A CA 1
ATOM 1832 C C . GLY A 1 249 ? -26.766 13.947 23.334 1.00 74.00 249 GLY A C 1
ATOM 1833 O O . GLY A 1 249 ? -26.203 13.434 24.304 1.00 74.00 249 GLY A O 1
ATOM 1834 N N . HIS A 1 250 ? -27.689 13.288 22.630 1.00 73.38 250 HIS A N 1
ATOM 1835 C CA . HIS A 1 250 ? -28.070 11.896 22.871 1.00 73.38 250 HIS A CA 1
ATOM 1836 C C . HIS A 1 250 ? -27.251 10.950 21.989 1.00 73.38 250 HIS A C 1
ATOM 1838 O O . HIS A 1 250 ? -27.373 10.970 20.768 1.00 73.38 250 HIS A O 1
ATOM 1844 N N . LEU A 1 251 ? -26.389 10.140 22.608 1.00 67.12 251 LEU A N 1
ATOM 1845 C CA . LEU A 1 251 ? -25.644 9.086 21.921 1.00 67.12 251 LEU A CA 1
ATOM 1846 C C . LEU A 1 251 ? -26.481 7.810 21.865 1.00 67.12 251 LEU A C 1
ATOM 1848 O O . LEU A 1 251 ? -26.885 7.308 22.901 1.00 67.12 251 LEU A O 1
ATOM 1852 N N . ASP A 1 252 ? -26.695 7.245 20.681 1.00 63.94 252 ASP A N 1
ATOM 1853 C CA . ASP A 1 252 ? -27.432 5.983 20.540 1.00 63.94 252 ASP A CA 1
ATOM 1854 C C . ASP A 1 252 ? -26.780 4.813 21.303 1.00 63.94 252 ASP A C 1
ATOM 1856 O O . ASP A 1 252 ? -25.553 4.693 21.357 1.00 63.94 252 ASP A O 1
ATOM 1860 N N . ALA A 1 253 ? -27.600 3.872 21.787 1.00 59.22 253 ALA A N 1
ATOM 1861 C CA . ALA A 1 253 ? -27.175 2.698 22.564 1.00 59.22 253 ALA A CA 1
ATOM 1862 C C . ALA A 1 253 ? -26.057 1.859 21.909 1.00 59.22 253 ALA A C 1
ATOM 1864 O O . ALA A 1 253 ? -25.281 1.203 22.603 1.00 59.22 253 ALA A O 1
ATOM 1865 N N . HIS A 1 254 ? -25.917 1.906 20.580 1.00 59.28 254 HIS A N 1
ATOM 1866 C CA . HIS A 1 254 ? -24.852 1.193 19.871 1.00 59.28 254 HIS A CA 1
ATOM 1867 C C . HIS A 1 254 ? -23.437 1.696 20.228 1.00 59.28 254 HIS A C 1
ATOM 1869 O O . HIS A 1 254 ? -22.475 0.935 20.110 1.00 59.28 254 HIS A O 1
ATOM 1875 N N . TRP A 1 255 ? -23.297 2.941 20.701 1.00 64.12 255 TRP A N 1
ATOM 1876 C CA . TRP A 1 255 ? -22.011 3.522 21.099 1.00 64.12 255 TRP A CA 1
ATOM 1877 C C . TRP A 1 255 ? -21.468 2.952 22.413 1.00 64.12 255 TRP A C 1
ATOM 1879 O O . TRP A 1 255 ? -20.255 2.970 22.613 1.00 64.12 255 TRP A O 1
ATOM 1889 N N . SER A 1 256 ? -22.326 2.368 23.257 1.00 58.56 256 SER A N 1
ATOM 1890 C CA . SER A 1 256 ? -21.927 1.676 24.492 1.00 58.56 256 SER A CA 1
ATOM 1891 C C . SER A 1 256 ? -20.938 0.543 24.197 1.00 58.56 256 SER A C 1
ATOM 1893 O O . SER A 1 256 ? -19.828 0.524 24.724 1.00 58.56 256 SER A O 1
ATOM 1895 N N . ALA A 1 257 ? -21.281 -0.346 23.259 1.00 55.44 257 ALA A N 1
ATOM 1896 C CA . ALA A 1 257 ? -20.431 -1.473 22.875 1.00 55.44 257 ALA A CA 1
ATOM 1897 C C . ALA A 1 257 ? -19.129 -1.030 22.182 1.00 55.44 257 ALA A C 1
ATOM 1899 O O . ALA A 1 257 ? -18.096 -1.683 22.309 1.00 55.44 257 ALA A O 1
ATOM 1900 N N . VAL A 1 258 ? -19.170 0.091 21.455 1.00 55.69 258 VAL A N 1
ATOM 1901 C CA . VAL A 1 258 ? -18.027 0.628 20.698 1.00 55.69 258 VAL A CA 1
ATOM 1902 C C . VAL A 1 258 ? -17.016 1.336 21.604 1.00 55.69 258 VAL A C 1
ATOM 1904 O O . VAL A 1 258 ? -15.820 1.296 21.326 1.00 55.69 258 VAL A O 1
ATOM 1907 N N . LEU A 1 259 ? -17.473 1.946 22.698 1.00 65.56 259 LEU A N 1
ATOM 1908 C CA . LEU A 1 259 ? -16.631 2.651 23.669 1.00 65.56 259 LEU A CA 1
ATOM 1909 C C . LEU A 1 259 ? -16.175 1.744 24.824 1.00 65.56 259 LEU A C 1
ATOM 1911 O O . LEU A 1 259 ? -15.845 2.234 25.895 1.00 65.56 259 LEU A O 1
ATOM 1915 N N . GLY A 1 260 ? -16.135 0.426 24.607 1.00 62.12 260 GLY A N 1
ATOM 1916 C CA . GLY A 1 260 ? -15.641 -0.532 25.601 1.00 62.12 260 GLY A CA 1
ATOM 1917 C C . GLY A 1 260 ? -16.705 -1.057 26.565 1.00 62.12 260 GLY A C 1
ATOM 1918 O O . GLY A 1 260 ? -16.361 -1.487 27.657 1.00 62.12 260 GLY A O 1
ATOM 1919 N N . GLY A 1 261 ? -17.985 -1.034 26.179 1.00 65.31 261 GLY A N 1
ATOM 1920 C CA . GLY A 1 261 ? -19.088 -1.560 26.990 1.00 65.31 261 GLY A CA 1
ATOM 1921 C C . GLY A 1 261 ? -19.579 -0.607 28.082 1.00 65.31 261 GLY A C 1
ATOM 1922 O O . GLY A 1 261 ? -20.250 -1.054 29.007 1.00 65.31 261 GLY A O 1
ATOM 1923 N N . LEU A 1 262 ? -19.256 0.689 27.993 1.00 79.25 262 LEU A N 1
ATOM 1924 C CA . LEU A 1 262 ? -19.686 1.690 28.975 1.00 79.25 262 LEU A CA 1
ATOM 1925 C C . LEU A 1 262 ? -21.212 1.773 29.023 1.00 79.25 262 LEU A C 1
ATOM 1927 O O . LEU A 1 262 ? -21.859 1.932 27.985 1.00 79.25 262 LEU A O 1
ATOM 1931 N N . ALA A 1 263 ? -21.789 1.705 30.218 1.00 78.88 263 ALA A N 1
ATOM 1932 C CA . ALA A 1 263 ? -23.215 1.889 30.425 1.00 78.88 263 ALA A CA 1
ATOM 1933 C C . ALA A 1 263 ? -23.607 3.304 29.986 1.00 78.88 263 ALA A C 1
ATOM 1935 O O . ALA A 1 263 ? -23.055 4.285 30.478 1.00 78.88 263 ALA A O 1
ATOM 1936 N N . LEU A 1 264 ? -24.539 3.399 29.042 1.00 82.06 264 LEU A N 1
ATOM 1937 C CA . LEU A 1 264 ? -24.984 4.655 28.452 1.00 82.06 264 LEU A CA 1
ATOM 1938 C C . LEU A 1 264 ? -26.360 5.021 29.008 1.00 82.06 264 LEU A C 1
ATOM 1940 O O . LEU A 1 264 ? -27.304 4.239 28.895 1.00 82.06 264 LEU A O 1
ATOM 1944 N N . ARG A 1 265 ? -26.478 6.217 29.580 1.00 83.06 265 ARG A N 1
ATOM 1945 C CA . ARG A 1 265 ? -27.738 6.785 30.060 1.00 83.06 265 ARG A CA 1
ATOM 1946 C C . ARG A 1 265 ? -28.006 8.113 29.365 1.00 83.06 265 ARG A C 1
ATOM 1948 O O . ARG A 1 265 ? -27.124 8.961 29.273 1.00 83.06 265 ARG A O 1
ATOM 1955 N N . HIS A 1 266 ? -29.238 8.293 28.906 1.00 81.38 266 HIS A N 1
ATOM 1956 C CA . HIS A 1 266 ? -29.714 9.573 28.396 1.00 81.38 266 HIS A CA 1
ATOM 1957 C C . HIS A 1 266 ? -30.229 10.429 29.548 1.00 81.38 266 HIS A C 1
ATOM 1959 O O . HIS A 1 266 ? -31.027 9.966 30.366 1.00 81.38 266 HIS A O 1
ATOM 1965 N N . ASP A 1 267 ? -29.776 11.672 29.605 1.00 79.38 267 ASP A N 1
ATOM 1966 C CA . ASP A 1 267 ? -30.225 12.651 30.580 1.00 79.38 267 ASP A CA 1
ATOM 1967 C C . ASP A 1 267 ? -31.335 13.533 29.990 1.00 79.38 267 ASP A C 1
ATOM 1969 O O . ASP A 1 267 ? -31.365 13.839 28.791 1.00 79.38 267 ASP A O 1
ATOM 1973 N N . GLY A 1 268 ? -32.280 13.936 30.848 1.00 68.00 268 GLY A N 1
ATOM 1974 C CA . GLY A 1 268 ? -33.443 14.752 30.471 1.00 68.00 268 GLY A CA 1
ATOM 1975 C C . GLY A 1 268 ? -33.106 16.196 30.078 1.00 68.00 268 GLY A C 1
ATOM 1976 O O . GLY A 1 268 ? -33.982 16.927 29.633 1.00 68.00 268 GLY A O 1
ATOM 1977 N N . ASP A 1 269 ? -31.846 16.603 30.222 1.00 74.94 269 ASP A N 1
ATOM 1978 C CA . ASP A 1 269 ? -31.317 17.913 29.837 1.00 74.94 269 ASP A CA 1
ATOM 1979 C C . ASP A 1 269 ? -30.693 17.925 28.429 1.00 74.94 269 ASP A C 1
ATOM 1981 O O . ASP A 1 269 ? -30.085 18.914 28.024 1.00 74.94 269 ASP A O 1
ATOM 1985 N N . GLY A 1 270 ? -30.829 16.823 27.682 1.00 72.31 270 GLY A N 1
ATOM 1986 C CA . GLY A 1 270 ? -30.266 16.672 26.341 1.00 72.31 270 GLY A CA 1
ATOM 1987 C C . GLY A 1 270 ? -28.813 16.194 26.315 1.00 72.31 270 GLY A C 1
ATOM 1988 O O . GLY A 1 270 ? -28.201 16.212 25.248 1.00 72.31 270 GLY A O 1
ATOM 1989 N N . THR A 1 271 ? -28.249 15.760 27.447 1.00 83.75 271 THR A N 1
ATOM 1990 C CA . THR A 1 271 ? -26.900 15.172 27.520 1.00 83.75 271 THR A CA 1
ATOM 1991 C C . THR A 1 271 ? -26.940 13.646 27.606 1.00 83.75 271 THR A C 1
ATOM 1993 O O . THR A 1 271 ? -27.993 13.040 27.822 1.00 83.75 271 THR A O 1
ATOM 1996 N N . SER A 1 272 ? -25.795 13.001 27.384 1.00 82.50 272 SER A N 1
ATOM 1997 C CA . SER A 1 272 ? -25.618 11.571 27.653 1.00 82.50 272 SER A CA 1
ATOM 1998 C C . SER A 1 272 ? -24.487 11.348 28.635 1.00 82.50 272 SER A C 1
ATOM 2000 O O . SER A 1 272 ? -23.428 11.971 28.528 1.00 82.50 272 SER A O 1
ATOM 2002 N N . THR A 1 273 ? -24.693 10.396 29.534 1.00 86.12 273 THR A N 1
ATOM 2003 C CA . THR A 1 273 ? -23.703 9.959 30.510 1.00 86.12 273 THR A CA 1
ATOM 2004 C C . THR A 1 273 ? -23.255 8.535 30.186 1.00 86.12 273 THR A C 1
ATOM 2006 O O . THR A 1 273 ? -24.084 7.635 30.058 1.00 86.12 273 THR A O 1
ATOM 2009 N N . LEU A 1 274 ? -21.944 8.332 30.038 1.00 85.38 274 LEU A N 1
ATOM 2010 C CA . LEU A 1 274 ? -21.312 7.021 29.889 1.00 85.38 274 LEU A CA 1
ATOM 2011 C C . LEU A 1 274 ? -20.539 6.683 31.153 1.00 85.38 274 LEU A C 1
ATOM 2013 O O . LEU A 1 274 ? -19.706 7.477 31.584 1.00 85.38 274 LEU A O 1
ATOM 2017 N N . THR A 1 275 ? -20.765 5.499 31.710 1.00 84.69 275 THR A N 1
ATOM 2018 C CA . THR A 1 275 ? -20.101 5.057 32.939 1.00 84.69 275 THR A CA 1
ATOM 2019 C C . THR A 1 275 ? -19.556 3.648 32.786 1.00 84.69 275 THR A C 1
ATOM 2021 O O . THR A 1 275 ? -20.237 2.764 32.269 1.00 84.69 275 THR A O 1
ATOM 2024 N N . GLY A 1 276 ? -18.339 3.406 33.257 1.00 83.25 276 GLY A N 1
ATOM 2025 C CA . GLY A 1 276 ? -17.803 2.050 33.321 1.00 83.25 276 GLY A CA 1
ATOM 2026 C C . GLY A 1 276 ? -16.373 1.981 33.825 1.00 83.25 276 GLY A C 1
ATOM 2027 O O . GLY A 1 276 ? -15.698 3.000 33.984 1.00 83.25 276 GLY A O 1
ATOM 2028 N N . GLU A 1 277 ? -15.945 0.756 34.114 1.00 79.81 277 GLU A N 1
ATOM 2029 C CA . GLU A 1 277 ? -14.601 0.454 34.593 1.00 79.81 277 GLU A CA 1
ATOM 2030 C C . GLU A 1 277 ? -13.600 0.525 33.449 1.00 79.81 277 GLU A C 1
ATOM 2032 O O . GLU A 1 277 ? -13.768 -0.115 32.408 1.00 79.81 277 GLU A O 1
ATOM 2037 N N . LEU A 1 278 ? -12.547 1.305 33.667 1.00 76.69 278 LEU A N 1
ATOM 2038 C CA . LEU A 1 278 ? -11.410 1.385 32.774 1.00 76.69 278 LEU A CA 1
ATOM 2039 C C . LEU A 1 278 ? -10.200 0.788 33.486 1.00 76.69 278 LEU A C 1
ATOM 2041 O O . LEU A 1 278 ? -9.856 1.191 34.598 1.00 76.69 278 LEU A O 1
ATOM 2045 N N . ALA A 1 279 ? -9.583 -0.200 32.847 1.00 68.44 279 ALA A N 1
ATOM 2046 C CA . ALA A 1 279 ? -8.452 -0.936 33.398 1.00 68.44 279 ALA A CA 1
ATOM 2047 C C . ALA A 1 279 ? -7.217 -0.042 33.567 1.00 68.44 279 ALA A C 1
ATOM 2049 O O . ALA A 1 279 ? -6.419 -0.249 34.478 1.00 68.44 279 ALA A O 1
ATOM 2050 N N . ASP A 1 280 ? -7.070 0.957 32.695 1.00 64.12 280 ASP A N 1
ATOM 2051 C CA . ASP A 1 280 ? -5.926 1.855 32.665 1.00 64.12 280 ASP A CA 1
ATOM 2052 C C . ASP A 1 280 ? -6.247 3.190 31.958 1.00 64.12 280 ASP A C 1
ATOM 2054 O O . ASP A 1 280 ? -7.309 3.404 31.361 1.00 64.12 280 ASP A O 1
ATOM 2058 N N . GLN A 1 281 ? -5.283 4.113 32.009 1.00 65.69 281 GLN A N 1
ATOM 2059 C CA . GLN A 1 281 ? -5.351 5.412 31.332 1.00 65.69 281 GLN A CA 1
ATOM 2060 C C . GLN A 1 281 ? -5.372 5.298 29.794 1.00 65.69 281 GLN A C 1
ATOM 2062 O O . GLN A 1 281 ? -5.863 6.202 29.116 1.00 65.69 281 GLN A O 1
ATOM 2067 N N . SER A 1 282 ? -4.885 4.201 29.207 1.00 63.16 282 SER A N 1
ATOM 2068 C CA . SER A 1 282 ? -4.914 4.003 27.752 1.00 63.16 282 SER A CA 1
ATOM 2069 C C . SER A 1 282 ? -6.345 3.774 27.255 1.00 63.16 282 SER A C 1
ATOM 2071 O O . SER A 1 282 ? -6.764 4.373 26.259 1.00 63.16 282 SER A O 1
ATOM 2073 N N . GLN A 1 283 ? -7.135 3.001 28.005 1.00 68.12 283 GLN A N 1
ATOM 2074 C CA . GLN A 1 283 ? -8.548 2.774 27.733 1.00 68.12 283 GLN A CA 1
ATOM 2075 C C . GLN A 1 283 ? -9.343 4.080 27.869 1.00 68.12 283 GLN A C 1
ATOM 2077 O O . GLN A 1 283 ? -10.171 4.382 27.008 1.00 68.12 283 GLN A O 1
ATOM 2082 N N . LEU A 1 284 ? -9.018 4.914 28.866 1.00 76.06 284 LEU A N 1
ATOM 2083 C CA . LEU A 1 284 ? -9.561 6.272 29.014 1.00 76.06 284 LEU A CA 1
ATOM 2084 C C . LEU A 1 284 ? -9.292 7.133 27.776 1.00 76.06 284 LEU A C 1
ATOM 2086 O O . LEU A 1 284 ? -10.219 7.714 27.206 1.00 76.06 284 LEU A O 1
ATOM 2090 N N . HIS A 1 285 ? -8.049 7.183 27.304 1.00 73.56 285 HIS A N 1
ATOM 2091 C CA . HIS A 1 285 ? -7.715 7.935 26.096 1.00 73.56 285 HIS A CA 1
ATOM 2092 C C . HIS A 1 285 ? -8.387 7.373 24.836 1.00 73.56 285 HIS A C 1
ATOM 2094 O O . HIS A 1 285 ? -8.778 8.152 23.962 1.00 73.56 285 HIS A O 1
ATOM 2100 N N . GLY A 1 286 ? -8.583 6.055 24.753 1.00 69.56 286 GLY A N 1
ATOM 2101 C CA . GLY A 1 286 ? -9.352 5.409 23.690 1.00 69.56 286 GLY A CA 1
ATOM 2102 C C . GLY A 1 286 ? -10.812 5.867 23.660 1.00 69.56 286 GLY A C 1
ATOM 2103 O O . GLY A 1 286 ? -11.316 6.237 22.597 1.00 69.56 286 GLY A O 1
ATOM 2104 N N . VAL A 1 287 ? -11.465 5.928 24.824 1.00 75.56 287 VAL A N 1
ATOM 2105 C CA . VAL A 1 287 ? -12.831 6.457 24.965 1.00 75.56 287 VAL A CA 1
ATOM 2106 C C . VAL A 1 287 ? -12.881 7.934 24.571 1.00 75.56 287 VAL A C 1
ATOM 2108 O O . VAL A 1 287 ? -13.715 8.315 23.754 1.00 75.56 287 VAL A O 1
ATOM 2111 N N . LEU A 1 288 ? -11.955 8.765 25.059 1.00 79.06 288 LEU A N 1
ATOM 2112 C CA . LEU A 1 288 ? -11.899 10.197 24.727 1.00 79.06 288 LEU A CA 1
ATOM 2113 C C . LEU A 1 288 ? -11.680 10.451 23.229 1.00 79.06 288 LEU A C 1
ATOM 2115 O O . LEU A 1 288 ? -12.309 11.338 22.645 1.00 79.06 288 LEU A O 1
ATOM 2119 N N . ALA A 1 289 ? -10.809 9.667 22.592 1.00 68.50 289 ALA A N 1
ATOM 2120 C CA . ALA A 1 289 ? -10.603 9.721 21.151 1.00 68.50 289 ALA A CA 1
ATOM 2121 C C . ALA A 1 289 ? -11.868 9.293 20.395 1.00 68.50 289 ALA A C 1
ATOM 2123 O O . ALA A 1 289 ? -12.272 9.984 19.463 1.00 68.50 289 ALA A O 1
ATOM 2124 N N . GLY A 1 290 ? -12.533 8.221 20.837 1.00 68.94 290 GLY A N 1
ATOM 2125 C CA . GLY A 1 290 ? -13.811 7.775 20.283 1.00 68.94 290 GLY A CA 1
ATOM 2126 C C . GLY A 1 290 ? -14.898 8.848 20.371 1.00 68.94 290 GLY A C 1
ATOM 2127 O O . GLY A 1 290 ? -15.515 9.175 19.360 1.00 68.94 290 GLY A O 1
ATOM 2128 N N . LEU A 1 291 ? -15.077 9.468 21.542 1.00 73.81 291 LEU A N 1
ATOM 2129 C CA . LEU A 1 291 ? -16.038 10.559 21.753 1.00 73.81 291 LEU A CA 1
ATOM 2130 C C . LEU A 1 291 ? -15.746 11.761 20.842 1.00 73.81 291 LEU A C 1
ATOM 2132 O O . LEU A 1 291 ? -16.649 12.289 20.187 1.00 73.81 291 LEU A O 1
ATOM 2136 N N . ARG A 1 292 ? -14.468 12.140 20.713 1.00 68.88 292 ARG A N 1
ATOM 2137 C CA . ARG A 1 292 ? -14.027 13.195 19.791 1.00 68.88 292 ARG A CA 1
ATOM 2138 C C . ARG A 1 292 ? -14.319 12.850 18.329 1.00 68.88 292 ARG A C 1
ATOM 2140 O O . ARG A 1 292 ? -14.712 13.734 17.568 1.00 68.88 292 ARG A O 1
ATOM 2147 N N . ASP A 1 293 ? -14.117 11.600 17.931 1.00 62.25 293 ASP A N 1
ATOM 2148 C CA . ASP A 1 293 ? -14.255 11.147 16.545 1.00 62.25 293 ASP A CA 1
ATOM 2149 C C . ASP A 1 293 ? -15.728 11.019 16.114 1.00 62.25 293 ASP A C 1
ATOM 2151 O O . ASP A 1 293 ? -16.055 11.258 14.948 1.00 62.25 293 ASP A O 1
ATOM 2155 N N . VAL A 1 294 ? -16.629 10.716 17.056 1.00 67.56 294 VAL A N 1
ATOM 2156 C CA . VAL A 1 294 ? -18.094 10.773 16.868 1.00 67.56 294 VAL A CA 1
ATOM 2157 C C . VAL A 1 294 ? -18.604 12.218 16.866 1.00 67.56 294 VAL A C 1
ATOM 2159 O O . VAL A 1 294 ? -19.708 12.499 16.404 1.00 67.56 294 VAL A O 1
ATOM 2162 N N . GLY A 1 295 ? -17.765 13.161 17.301 1.00 61.81 295 GLY A N 1
ATOM 2163 C CA . GLY A 1 295 ? -18.105 14.572 17.385 1.00 61.81 295 GLY A CA 1
ATOM 2164 C C . GLY A 1 295 ? -19.004 14.895 18.571 1.00 61.81 295 GLY A C 1
ATOM 2165 O O . GLY A 1 295 ? -19.622 15.951 18.541 1.00 61.81 295 GLY A O 1
ATOM 2166 N N . ALA A 1 296 ? -19.057 14.018 19.581 1.00 76.81 296 ALA A N 1
ATOM 2167 C CA . ALA A 1 296 ? -19.768 14.232 20.834 1.00 76.81 296 ALA A CA 1
ATOM 2168 C C . ALA A 1 296 ? -18.947 15.196 21.707 1.00 76.81 296 ALA A C 1
ATOM 2170 O O . ALA A 1 296 ? -17.875 14.812 22.192 1.00 76.81 296 ALA A O 1
ATOM 2171 N N . PRO A 1 297 ? -19.370 16.463 21.872 1.00 77.12 297 PRO A N 1
ATOM 2172 C CA . PRO A 1 297 ? -18.644 17.424 22.689 1.00 77.12 297 PRO A CA 1
ATOM 2173 C C . PRO A 1 297 ? -18.607 16.935 24.134 1.00 77.12 297 PRO A C 1
ATOM 2175 O O . PRO A 1 297 ? -19.639 16.699 24.757 1.00 77.12 297 PRO A O 1
ATOM 2178 N N . LEU A 1 298 ? -17.400 16.745 24.655 1.00 83.19 298 LEU A N 1
ATOM 2179 C CA . LEU A 1 298 ? -17.195 16.301 26.024 1.00 83.19 298 LEU A CA 1
ATOM 2180 C C . LEU A 1 298 ? -17.448 17.468 26.980 1.00 83.19 298 LEU A C 1
ATOM 2182 O O . LEU A 1 298 ? -16.761 18.485 26.905 1.00 83.19 298 LEU A O 1
ATOM 2186 N N . ILE A 1 299 ? -18.423 17.303 27.871 1.00 83.44 299 ILE A N 1
ATOM 2187 C CA . ILE A 1 299 ? -18.796 18.284 28.895 1.00 83.44 299 ILE A CA 1
ATOM 2188 C C . ILE A 1 299 ? -17.948 18.071 30.151 1.00 83.44 299 ILE A C 1
ATOM 2190 O O . ILE A 1 299 ? -17.396 19.024 30.695 1.00 83.44 299 ILE A O 1
ATOM 2194 N N . SER A 1 300 ? -17.821 16.823 30.616 1.00 83.56 300 SER A N 1
ATOM 2195 C CA . SER A 1 300 ? -17.009 16.499 31.793 1.00 83.56 300 SER A CA 1
ATOM 2196 C C . SER A 1 300 ? -16.520 15.056 31.798 1.00 83.56 300 SER A C 1
ATOM 2198 O O . SER A 1 300 ? -17.202 14.163 31.300 1.00 83.56 300 SER A O 1
ATOM 2200 N N . VAL A 1 301 ? -15.373 14.832 32.439 1.00 86.81 301 VAL A N 1
ATOM 2201 C CA . VAL A 1 301 ? -14.863 13.506 32.815 1.00 86.81 301 VAL A CA 1
ATOM 2202 C C . VAL A 1 301 ? -14.699 13.494 34.323 1.00 86.81 301 VAL A C 1
ATOM 2204 O O . VAL A 1 301 ? -14.104 14.420 34.877 1.00 86.81 301 VAL A O 1
ATOM 2207 N N . ARG A 1 302 ? -15.224 12.470 34.986 1.00 86.44 302 ARG A N 1
ATOM 2208 C CA . ARG A 1 302 ? -15.068 12.280 36.425 1.00 86.44 302 ARG A CA 1
ATOM 2209 C C . ARG A 1 302 ? -14.580 10.880 36.709 1.00 86.44 302 ARG A C 1
ATOM 2211 O O . ARG A 1 302 ? -15.120 9.909 36.194 1.00 86.44 302 ARG A O 1
ATOM 2218 N N . GLU A 1 303 ? -13.572 10.798 37.555 1.00 86.00 303 GLU A N 1
ATOM 2219 C CA . GLU A 1 303 ? -13.214 9.549 38.198 1.00 86.00 303 GLU A CA 1
ATOM 2220 C C . GLU A 1 303 ? -14.214 9.290 39.327 1.00 86.00 303 GLU A C 1
ATOM 2222 O O . GLU A 1 303 ? -14.370 10.113 40.232 1.00 86.00 303 GLU A O 1
ATOM 2227 N N . LEU A 1 304 ? -14.928 8.172 39.257 1.00 82.38 304 LEU A N 1
ATOM 2228 C CA . LEU A 1 304 ? -15.779 7.708 40.338 1.00 82.38 304 LEU A CA 1
ATOM 2229 C C . LEU A 1 304 ? -14.898 6.866 41.257 1.00 82.38 304 LEU A C 1
ATOM 2231 O O . LEU A 1 304 ? -14.591 5.713 40.950 1.00 82.38 304 LEU A O 1
ATOM 2235 N N . ALA A 1 305 ? -14.461 7.459 42.372 1.00 69.00 305 ALA A N 1
ATOM 2236 C CA . ALA A 1 305 ? -13.731 6.732 43.403 1.00 69.00 305 ALA A CA 1
ATOM 2237 C C . ALA A 1 305 ? -14.537 5.482 43.769 1.00 69.00 305 ALA A C 1
ATOM 2239 O O . ALA A 1 305 ? -15.709 5.594 44.143 1.00 69.00 305 ALA A O 1
ATOM 2240 N N . GLY A 1 306 ? -13.915 4.306 43.614 1.00 54.62 306 GLY A N 1
ATOM 2241 C CA . GLY A 1 306 ? -14.548 3.030 43.912 1.00 54.62 306 GLY A CA 1
ATOM 2242 C C . GLY A 1 306 ? -15.215 3.130 45.272 1.00 54.62 306 GLY A C 1
ATOM 2243 O O . GLY A 1 306 ? -14.561 3.454 46.265 1.00 54.62 306 GLY A O 1
ATOM 2244 N N . SER A 1 307 ? -16.533 2.935 45.312 1.00 39.19 307 SER A N 1
ATOM 2245 C CA . SER A 1 307 ? -17.266 2.911 46.564 1.00 39.19 307 SER A CA 1
ATOM 2246 C C . SER A 1 307 ? -16.666 1.786 47.398 1.00 39.19 307 SER A C 1
ATOM 2248 O O . SER A 1 307 ? -16.991 0.614 47.189 1.00 39.19 307 SER A O 1
ATOM 2250 N N . SER A 1 308 ? -15.766 2.123 48.325 1.00 36.94 308 SER A N 1
ATOM 2251 C CA . SER A 1 308 ? -15.448 1.266 49.453 1.00 36.94 308 SER A CA 1
ATOM 2252 C C . SER A 1 308 ? -16.792 0.819 49.984 1.00 36.94 308 SER A C 1
ATOM 2254 O O . SER A 1 308 ? -17.576 1.656 50.441 1.00 36.94 308 SER A O 1
ATOM 2256 N N . ARG A 1 309 ? -17.099 -0.475 49.828 1.00 34.50 309 ARG A N 1
ATOM 2257 C CA . ARG A 1 309 ? -18.243 -1.102 50.479 1.00 34.50 309 ARG A CA 1
ATOM 2258 C C . ARG A 1 309 ? -18.175 -0.635 51.919 1.00 34.50 309 ARG A C 1
ATOM 2260 O O . ARG A 1 309 ? -17.282 -1.041 52.661 1.00 34.50 309 ARG A O 1
ATOM 2267 N N . ARG A 1 310 ? -19.079 0.273 52.281 1.00 33.50 310 ARG A N 1
ATOM 2268 C CA . ARG A 1 310 ? -19.360 0.607 53.662 1.00 33.50 310 ARG A CA 1
ATOM 2269 C C . ARG A 1 310 ? -19.837 -0.713 54.238 1.00 33.50 310 ARG A C 1
ATOM 2271 O O . ARG A 1 310 ? -20.979 -1.102 54.027 1.00 33.50 310 ARG A O 1
ATOM 2278 N N . VAL A 1 311 ? -18.923 -1.449 54.865 1.00 35.53 311 VAL A N 1
ATOM 2279 C CA . VAL A 1 311 ? -19.290 -2.453 55.849 1.00 35.53 311 VAL A CA 1
ATOM 2280 C C . VAL A 1 311 ? -20.144 -1.661 56.821 1.00 35.53 311 VAL A C 1
ATOM 2282 O O . VAL A 1 311 ? -19.637 -0.780 57.517 1.00 35.53 311 VAL A O 1
ATOM 2285 N N . GLU A 1 312 ? -21.458 -1.861 56.755 1.00 33.94 312 GLU A N 1
ATOM 2286 C CA . GLU A 1 312 ? -22.354 -1.459 57.820 1.00 33.94 312 GLU A CA 1
ATOM 2287 C C . GLU A 1 312 ? -21.765 -2.062 59.085 1.00 33.94 312 GLU A C 1
ATOM 2289 O O . GLU A 1 312 ? -21.850 -3.266 59.337 1.00 33.94 312 GLU A O 1
ATOM 2294 N N . HIS A 1 313 ? -21.086 -1.220 59.858 1.00 34.38 313 HIS A N 1
ATOM 2295 C CA . HIS A 1 313 ? -20.772 -1.535 61.226 1.00 34.38 313 HIS A CA 1
ATOM 2296 C C . HIS A 1 313 ? -22.125 -1.580 61.924 1.00 34.38 313 HIS A C 1
ATOM 2298 O O . HIS A 1 313 ? -22.679 -0.558 62.324 1.00 34.38 313 HIS A O 1
ATOM 2304 N N . ARG A 1 314 ? -22.703 -2.784 61.942 1.00 34.38 314 ARG A N 1
ATOM 2305 C CA . ARG A 1 314 ? -23.882 -3.138 62.715 1.00 34.38 314 ARG A CA 1
ATOM 2306 C C . ARG A 1 314 ? -23.618 -2.619 64.122 1.00 34.38 314 ARG A C 1
ATOM 2308 O O . ARG A 1 314 ? -22.716 -3.117 64.797 1.00 34.38 314 ARG A O 1
ATOM 2315 N N . GLN A 1 315 ? -24.334 -1.562 64.495 1.00 36.75 315 GLN A N 1
ATOM 2316 C CA . GLN A 1 315 ? -24.267 -0.966 65.818 1.00 36.75 315 GLN A CA 1
ATOM 2317 C C . GLN A 1 315 ? -24.479 -2.086 66.836 1.00 36.75 315 GLN A C 1
ATOM 2319 O O . GLN A 1 315 ? -25.531 -2.724 66.871 1.00 36.75 315 GLN A O 1
ATOM 2324 N N . HIS A 1 316 ? -23.440 -2.368 67.614 1.00 35.94 316 HIS A N 1
ATOM 2325 C CA . HIS A 1 316 ? -23.563 -3.175 68.813 1.00 35.94 316 HIS A CA 1
ATOM 2326 C C . HIS A 1 316 ? -24.322 -2.313 69.833 1.00 35.94 316 HIS A C 1
ATOM 2328 O O . HIS A 1 316 ? -23.876 -1.193 70.102 1.00 35.94 316 H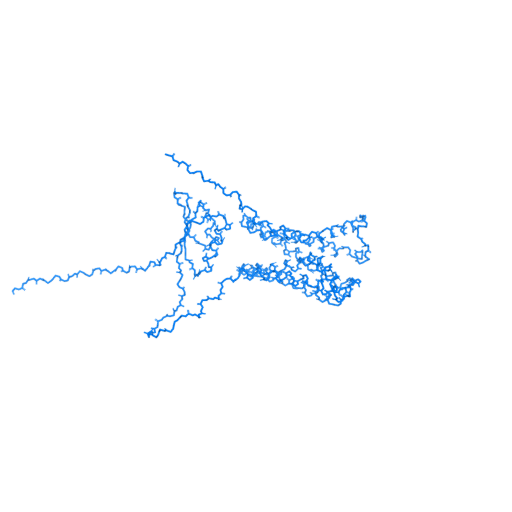IS A O 1
ATOM 2334 N N . PRO A 1 317 ? -25.469 -2.757 70.370 1.00 38.41 317 PRO A N 1
ATOM 2335 C CA . PRO A 1 317 ? -26.170 -1.986 71.382 1.00 38.41 317 PRO A CA 1
ATOM 2336 C C . PRO A 1 317 ? -25.323 -1.953 72.661 1.00 38.41 317 PRO A C 1
ATOM 2338 O O . PRO A 1 317 ? -24.747 -2.962 73.072 1.00 38.41 317 PRO A O 1
ATOM 2341 N N . ALA A 1 318 ? -25.223 -0.770 73.265 1.00 43.91 318 ALA A N 1
ATOM 2342 C CA . ALA A 1 318 ? -24.536 -0.557 74.531 1.00 43.91 318 ALA A CA 1
ATOM 2343 C C . ALA A 1 318 ? -25.144 -1.441 75.640 1.00 43.91 318 ALA A C 1
ATOM 2345 O O . ALA A 1 318 ? -26.372 -1.548 75.720 1.00 43.91 318 ALA A O 1
ATOM 2346 N N . PRO A 1 319 ? -24.336 -2.041 76.533 1.00 40.47 319 PRO A N 1
ATOM 2347 C CA . PRO A 1 319 ? -24.879 -2.720 77.695 1.00 40.47 319 PRO A CA 1
ATOM 2348 C C . PRO A 1 319 ? -25.409 -1.669 78.675 1.00 40.47 319 PRO A C 1
ATOM 2350 O O . PRO A 1 319 ? -24.655 -0.860 79.219 1.00 40.47 319 PRO A O 1
ATOM 2353 N N . GLN A 1 320 ? -26.721 -1.691 78.908 1.00 44.00 320 GLN A N 1
ATOM 2354 C CA . GLN A 1 320 ? -27.333 -1.013 80.044 1.00 44.00 320 GLN A CA 1
ATOM 2355 C C . GLN A 1 320 ? -26.787 -1.657 81.324 1.00 44.00 320 GLN A C 1
ATOM 2357 O O . GLN A 1 320 ? -27.122 -2.797 81.645 1.00 44.00 320 GLN A O 1
ATOM 2362 N N . ARG A 1 321 ? -25.929 -0.945 82.063 1.00 43.78 321 ARG A N 1
ATOM 2363 C CA . ARG A 1 321 ? -25.668 -1.285 83.464 1.00 43.78 321 ARG A CA 1
ATOM 2364 C C . ARG A 1 321 ? -26.863 -0.815 84.280 1.00 43.78 321 ARG A C 1
ATOM 2366 O O . ARG A 1 321 ? -27.046 0.380 84.495 1.00 43.78 321 ARG A O 1
ATOM 2373 N N . GLY A 1 322 ? -27.676 -1.784 84.684 1.00 38.66 322 GLY A N 1
ATOM 2374 C CA . GLY A 1 322 ? -28.711 -1.612 85.685 1.00 38.66 322 GLY A CA 1
ATOM 2375 C C . GLY A 1 322 ? -28.108 -1.230 87.035 1.00 38.66 322 GLY A C 1
ATOM 2376 O O . GLY A 1 322 ? -27.099 -1.783 87.468 1.00 38.66 322 GLY A O 1
ATOM 2377 N N . VAL A 1 323 ? -28.768 -0.268 87.666 1.00 44.94 323 VAL A N 1
ATOM 2378 C CA . VAL A 1 323 ? -28.739 0.009 89.101 1.00 44.94 323 VAL A CA 1
ATOM 2379 C C . VAL A 1 323 ? -29.531 -1.090 89.818 1.00 44.94 323 VAL A C 1
ATOM 2381 O O . VAL A 1 323 ? -30.620 -1.424 89.353 1.00 44.94 323 VAL A O 1
ATOM 2384 N N . ARG A 1 324 ? -28.964 -1.627 90.905 1.00 43.88 324 ARG A N 1
ATOM 2385 C CA . ARG A 1 324 ? -29.520 -2.402 92.046 1.00 43.88 324 ARG A CA 1
ATOM 2386 C C . ARG A 1 324 ? -28.282 -2.890 92.819 1.00 43.88 324 ARG A C 1
ATOM 2388 O O . ARG A 1 324 ? -27.371 -3.390 92.169 1.00 43.88 324 ARG A O 1
ATOM 2395 N N . GLU A 1 325 ? -28.100 -2.763 94.123 1.00 44.78 325 GLU A N 1
ATOM 2396 C CA . GLU A 1 325 ? -28.845 -2.281 95.295 1.00 44.78 325 GLU A CA 1
ATOM 2397 C C . GLU A 1 325 ? -27.794 -1.808 96.315 1.00 44.78 325 GLU A C 1
ATOM 2399 O O . GLU A 1 325 ? -26.655 -2.333 96.256 1.00 44.78 325 GLU A O 1
#

Secondary structure (DSSP, 8-state):
---------TT-TTSTTHHHHHHHHHHHHHHHHHHHHHHHHTT----S---HHHHH-HHHHHHHHHHHHHHHHHHHGGG-HHHHHH-HHHHHHHHHHHHHHHHHHHHHHHHHHHHSPPPTT--HHHHHHHHHHHHHHHHHHHHHHHHHHTT-HHHHHHHHHHHHHHHTHHHHHHHHHHHHHHHH-S-HHHHHHHHHHHHHHHHHHHHHHHHHHH---S--SS--------------PPPPEEEEEEEES---THHHHHTTS-EEEE-TTSEEEEEEEESSHHHHHHHHHHHHHHT--EEEEEEE-----------PPPP------